Protein AF-A0A2T2WCQ1-F1 (afdb_monomer_lite)

pLDDT: mean 93.65, std 8.24, range [38.59, 98.56]

Secondary structure (DSSP, 8-state):
---PPPPEEEHHHHHHHS---HHHIIIII-S-SEEE--SS-TTSPPEEEEEHHHHHHHHTSHHHHHHHHHHHHHHHHHHHHHHHHHHHHHHHHHHHHHH---------HHHHHHHHHHHHHHHHHTTT-TT----TTS-HHHHHHHHHHHHHHTSSTHHHHHHHHTT-TTHHHHHHHHHHHHHHHHHHH-GGGHHHHHHHHHHHT--

Foldseek 3Di:
DDPPDFDKDWPVCCCPVVVDDPVLCCVQVNAAPDWAQDPPDNPDDTTGIHGPVSVVVSCPPPVNVVVSVVSVVCVVVVVVVVVVVLVVQLVVLQVVLVPDDKDFDQDDPVRLLVVLQVVQCVVCVVVVHNVDGDDSPDDPLVSLLSSLVCRQPPRICLVVSLVVLPPTRNSLVSNLSNLLVSLVNCCVSPVVSVVVSVVVNVVSVVD

Radius of gyration: 28.36 Å; chains: 1; bounding box: 61×38×72 Å

Structure (mmCIF, N/CA/C/O backbone):
data_AF-A0A2T2WCQ1-F1
#
_entry.id   AF-A0A2T2WCQ1-F1
#
loop_
_atom_site.group_PDB
_atom_site.id
_atom_site.type_symbol
_atom_site.label_atom_id
_atom_site.label_alt_id
_atom_site.label_comp_id
_atom_site.label_asym_id
_atom_site.label_entity_id
_atom_site.label_seq_id
_atom_site.pdbx_PDB_ins_code
_atom_site.Cartn_x
_atom_site.Cartn_y
_atom_site.Cartn_z
_atom_site.occupancy
_atom_site.B_iso_or_equiv
_atom_site.auth_seq_id
_atom_site.auth_comp_id
_atom_site.auth_asym_id
_atom_site.auth_atom_id
_atom_site.pdbx_PDB_model_num
ATOM 1 N N . MET A 1 1 ? -38.224 26.203 36.507 1.00 38.59 1 MET A N 1
ATOM 2 C CA . MET A 1 1 ? -37.000 25.375 36.479 1.00 38.59 1 MET A CA 1
ATOM 3 C C . MET A 1 1 ? -36.737 25.012 35.028 1.00 38.59 1 MET A C 1
ATOM 5 O O . MET A 1 1 ? -37.453 24.181 34.489 1.00 38.59 1 MET A O 1
ATOM 9 N N . SER A 1 2 ? -35.827 25.727 34.362 1.00 41.44 2 SER A N 1
ATOM 10 C CA . SER A 1 2 ? -35.499 25.469 32.955 1.00 41.44 2 SER A CA 1
ATOM 11 C C . SER A 1 2 ? -34.688 24.176 32.891 1.00 41.44 2 SER A C 1
ATOM 13 O O . SER A 1 2 ? -33.538 24.160 33.325 1.00 41.44 2 SER A O 1
ATOM 15 N N . GLN A 1 3 ? -35.299 23.075 32.452 1.00 53.06 3 GLN A N 1
ATOM 16 C CA . GLN A 1 3 ? -34.540 21.877 32.106 1.00 53.06 3 GLN A CA 1
ATOM 17 C C . GLN A 1 3 ? -33.774 22.208 30.824 1.00 53.06 3 GLN A C 1
ATOM 19 O O . GLN A 1 3 ? -34.379 22.434 29.777 1.00 53.06 3 GLN A O 1
ATOM 24 N N . GLY A 1 4 ? -32.450 22.341 30.936 1.00 65.06 4 GLY A N 1
ATOM 25 C CA . GLY A 1 4 ? -31.574 22.538 29.784 1.00 65.06 4 GLY A CA 1
ATOM 26 C C . GLY A 1 4 ? -31.741 21.404 28.772 1.00 65.06 4 GLY A C 1
ATOM 27 O O . GLY A 1 4 ? -32.173 20.306 29.124 1.00 65.06 4 GLY A O 1
ATOM 28 N N . ALA A 1 5 ? -31.419 21.675 27.507 1.00 75.25 5 ALA A N 1
ATOM 29 C CA . ALA A 1 5 ? -31.499 20.668 26.455 1.00 75.25 5 ALA A CA 1
ATOM 30 C C . ALA A 1 5 ? -30.712 19.400 26.854 1.00 75.25 5 ALA A C 1
ATOM 32 O O . ALA A 1 5 ? -29.596 19.525 27.371 1.00 75.25 5 ALA A O 1
ATOM 33 N N . PRO A 1 6 ? -31.263 18.193 26.624 1.00 81.75 6 PRO A N 1
ATOM 34 C CA . PRO A 1 6 ? -30.611 16.954 27.021 1.00 81.75 6 PRO A CA 1
ATOM 35 C C . PRO A 1 6 ? -29.258 16.815 26.320 1.00 81.75 6 PRO A C 1
ATOM 37 O O . PRO A 1 6 ? -29.148 16.993 25.104 1.00 81.75 6 PRO A O 1
ATOM 40 N N . ILE A 1 7 ? -28.220 16.473 27.084 1.00 92.50 7 ILE A N 1
ATOM 41 C CA . ILE A 1 7 ? -26.900 16.194 26.519 1.00 92.50 7 ILE A CA 1
ATOM 42 C C . ILE A 1 7 ? -26.963 14.828 25.837 1.00 92.50 7 ILE A C 1
ATOM 44 O O . ILE A 1 7 ? -27.261 13.817 26.470 1.00 92.50 7 ILE A O 1
ATOM 48 N N . LEU A 1 8 ? -26.673 14.794 24.537 1.00 94.19 8 LEU A N 1
ATOM 49 C CA . LEU A 1 8 ? -26.708 13.576 23.734 1.00 94.19 8 LEU A CA 1
ATOM 50 C C . LEU A 1 8 ? -25.293 13.087 23.411 1.00 94.19 8 LEU A C 1
ATOM 52 O O . LEU A 1 8 ? -24.427 13.856 22.989 1.00 94.19 8 LEU A O 1
ATOM 56 N N . MET A 1 9 ? -25.067 11.783 23.557 1.00 94.31 9 MET A N 1
ATOM 57 C CA . MET A 1 9 ? -23.840 11.109 23.145 1.00 94.31 9 MET A CA 1
ATOM 58 C C . MET A 1 9 ? -24.080 10.228 21.928 1.00 94.31 9 MET A C 1
ATOM 60 O O . MET A 1 9 ? -25.055 9.483 21.840 1.00 94.31 9 MET A O 1
ATOM 64 N N . THR A 1 10 ? -23.132 10.262 20.998 1.00 94.75 10 THR A N 1
ATOM 65 C CA . THR A 1 10 ? -23.113 9.313 19.887 1.00 94.75 10 THR A CA 1
ATOM 66 C C . THR A 1 10 ? -22.625 7.951 20.370 1.00 94.75 10 THR A C 1
ATOM 68 O O . THR A 1 10 ? -21.846 7.836 21.321 1.00 94.75 10 THR A O 1
ATOM 71 N N . ARG A 1 11 ? -23.001 6.900 19.638 1.00 93.50 11 ARG A N 1
ATOM 72 C CA . ARG A 1 11 ? -22.466 5.545 19.849 1.00 93.50 11 ARG A CA 1
ATOM 73 C C . ARG A 1 11 ? -20.933 5.502 19.841 1.00 93.50 11 ARG A C 1
ATOM 75 O O . ARG A 1 11 ? -20.343 4.755 20.614 1.00 93.50 11 ARG A O 1
ATOM 82 N N . ALA A 1 12 ? -20.289 6.304 18.990 1.00 92.25 12 ALA A N 1
ATOM 83 C CA . ALA A 1 12 ? -18.832 6.389 18.931 1.00 92.25 12 ALA A CA 1
ATOM 84 C C . ALA A 1 12 ? -18.246 6.925 20.246 1.00 92.25 12 ALA A C 1
ATOM 86 O O . ALA A 1 12 ? -17.348 6.293 20.799 1.00 92.25 12 ALA A O 1
ATOM 87 N N . ARG A 1 13 ? -18.814 8.014 20.787 1.00 94.69 13 ARG A N 1
ATOM 88 C CA . ARG A 1 13 ? -18.365 8.610 22.054 1.00 94.69 13 ARG A CA 1
ATOM 89 C C . ARG A 1 13 ? -18.603 7.691 23.252 1.00 94.69 13 ARG A C 1
ATOM 91 O O . ARG A 1 13 ? -17.730 7.573 24.105 1.00 94.69 13 ARG A O 1
ATOM 98 N N . LEU A 1 14 ? -19.719 6.955 23.285 1.00 96.44 14 LEU A N 1
ATOM 99 C CA . LEU A 1 14 ? -19.949 5.924 24.310 1.00 96.44 14 LEU A CA 1
ATOM 100 C C . LEU A 1 14 ? -18.835 4.863 24.315 1.00 96.44 14 LEU A C 1
ATOM 102 O O . LEU A 1 14 ? -18.348 4.471 25.376 1.00 96.44 14 LEU A O 1
ATOM 106 N N . LYS A 1 15 ? -18.397 4.416 23.131 1.00 94.75 15 LYS A N 1
ATOM 107 C CA . LYS A 1 15 ? -17.331 3.412 22.997 1.00 94.75 15 LYS A CA 1
ATOM 108 C C . LYS A 1 15 ? -15.953 3.970 23.366 1.00 94.75 15 LYS A C 1
ATOM 110 O O . LYS A 1 15 ? -15.180 3.288 24.037 1.00 94.75 15 LYS A O 1
ATOM 115 N N . SER A 1 16 ? -15.621 5.181 22.915 1.00 91.12 16 SER A N 1
ATOM 116 C CA . SER A 1 16 ? -14.287 5.761 23.105 1.00 91.12 16 SER A CA 1
ATOM 117 C C . SER A 1 16 ? -14.065 6.312 24.512 1.00 91.12 16 SER A C 1
ATOM 119 O O . SER A 1 16 ? -13.016 6.020 25.089 1.00 91.12 16 SER A O 1
ATOM 121 N N . GLU A 1 17 ? -15.033 7.063 25.046 1.00 94.19 17 GLU A N 1
ATOM 122 C CA . GLU A 1 17 ? -14.925 7.830 26.299 1.00 94.19 17 GLU A CA 1
ATOM 123 C C . GLU A 1 17 ? -15.440 7.055 27.517 1.00 94.19 17 GLU A C 1
ATOM 125 O O . GLU A 1 17 ? -14.994 7.307 28.631 1.00 94.19 17 GLU A O 1
ATOM 130 N N . ARG A 1 18 ? -16.374 6.113 27.320 1.00 94.50 18 ARG A N 1
ATOM 131 C CA . ARG A 1 18 ? -17.102 5.451 28.419 1.00 94.50 18 ARG A CA 1
ATOM 132 C C . ARG A 1 18 ? -17.032 3.920 28.391 1.00 94.50 18 ARG A C 1
ATOM 134 O O . ARG A 1 18 ? -17.756 3.255 29.116 1.00 94.50 18 ARG A O 1
ATOM 141 N N . PHE A 1 19 ? -16.159 3.349 27.556 1.00 94.88 19 PHE A N 1
ATOM 142 C CA . PHE A 1 19 ? -15.879 1.903 27.464 1.00 94.88 19 PHE A CA 1
ATOM 143 C C . PHE A 1 19 ? -17.070 1.006 27.102 1.00 94.88 19 PHE A C 1
ATOM 145 O O . PHE A 1 19 ? -16.996 -0.220 27.232 1.00 94.88 19 PHE A O 1
ATOM 152 N N . TRP A 1 20 ? -18.153 1.580 26.583 1.00 96.81 20 TRP A N 1
ATOM 153 C CA . TRP A 1 20 ? -19.259 0.787 26.074 1.00 96.81 20 TRP A CA 1
ATOM 154 C C . TRP A 1 20 ? -18.815 -0.067 24.880 1.00 96.81 20 TRP A C 1
ATOM 156 O O . TRP A 1 20 ? -17.942 0.299 24.094 1.00 96.81 20 TRP A O 1
ATOM 166 N N . THR A 1 21 ? -19.450 -1.224 24.710 1.00 95.19 21 THR A N 1
ATOM 167 C CA . THR A 1 21 ? -19.300 -2.064 23.512 1.00 95.19 21 THR A CA 1
ATOM 168 C C . THR A 1 21 ? -20.653 -2.250 22.852 1.00 95.19 21 THR A C 1
ATOM 170 O O . THR A 1 21 ? -21.688 -2.091 23.491 1.00 95.19 21 THR A O 1
ATOM 173 N N . ASP A 1 22 ? -20.675 -2.658 21.587 1.00 95.25 22 ASP A N 1
ATOM 174 C CA . ASP A 1 22 ? -21.931 -2.881 20.864 1.00 95.25 22 ASP A CA 1
ATOM 175 C C . ASP A 1 22 ? -22.810 -3.968 21.506 1.00 95.25 22 ASP A C 1
ATOM 177 O O . ASP A 1 22 ? -24.028 -3.959 21.346 1.00 95.25 22 ASP A O 1
ATOM 181 N N . ALA A 1 23 ? -22.211 -4.908 22.242 1.00 96.25 23 ALA A N 1
ATOM 182 C CA . ALA A 1 23 ? -22.943 -5.884 23.043 1.00 96.25 23 ALA A CA 1
ATOM 183 C C . ALA A 1 23 ? -23.554 -5.249 24.302 1.00 96.25 23 ALA A C 1
ATOM 185 O O . ALA A 1 23 ? -24.729 -5.472 24.574 1.00 96.25 23 ALA A O 1
ATOM 186 N N . LEU A 1 24 ? -2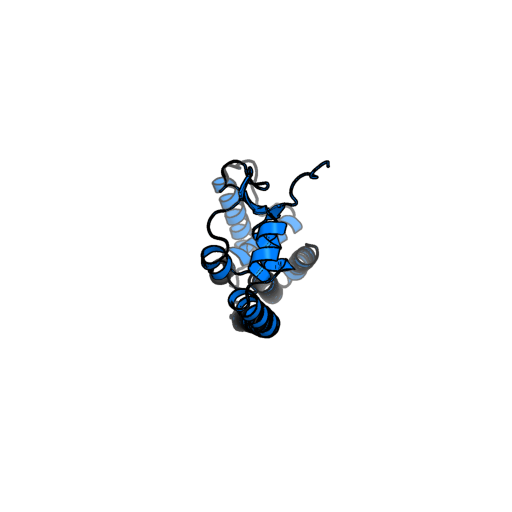2.789 -4.429 25.035 1.00 97.12 24 LEU A N 1
ATOM 187 C CA . LEU A 1 24 ? -23.286 -3.746 26.235 1.00 97.12 24 LEU A CA 1
ATOM 188 C C . LEU A 1 24 ? -24.372 -2.724 25.892 1.00 97.12 24 LEU A C 1
ATOM 190 O O . LEU A 1 24 ? -25.399 -2.703 26.557 1.00 97.12 24 LEU A O 1
ATOM 194 N N . ILE A 1 25 ? -24.193 -1.951 24.817 1.00 97.06 25 ILE A N 1
ATOM 195 C CA . ILE A 1 25 ? -25.194 -0.987 24.343 1.00 97.06 25 ILE A CA 1
ATOM 196 C C . ILE A 1 25 ? -26.498 -1.720 24.034 1.00 97.06 25 ILE A C 1
ATOM 198 O O . ILE A 1 25 ? -27.529 -1.365 24.583 1.00 97.06 25 ILE A O 1
ATOM 202 N N . ARG A 1 26 ? -26.459 -2.798 23.238 1.00 96.12 26 ARG A N 1
ATOM 203 C CA . ARG A 1 26 ? -27.666 -3.585 22.928 1.00 96.12 26 ARG A CA 1
ATOM 204 C C . ARG A 1 26 ? -28.321 -4.191 24.168 1.00 96.12 26 ARG A C 1
ATOM 206 O O . ARG A 1 26 ? -29.541 -4.226 24.235 1.00 96.12 26 ARG A O 1
ATOM 213 N N . ARG A 1 27 ? -27.519 -4.674 25.120 1.00 96.75 27 ARG A N 1
ATOM 214 C CA . ARG A 1 27 ? -28.008 -5.371 26.314 1.00 96.75 27 ARG A CA 1
ATOM 215 C C . ARG A 1 27 ? -28.621 -4.434 27.354 1.00 96.75 27 ARG A C 1
ATOM 217 O O . ARG A 1 27 ? -29.636 -4.794 27.931 1.00 96.75 27 ARG A O 1
ATOM 224 N N . TYR A 1 28 ? -27.995 -3.286 27.609 1.00 96.62 28 TYR A N 1
ATOM 225 C CA . TYR A 1 28 ? -28.344 -2.425 28.744 1.00 96.62 28 TYR A CA 1
ATOM 226 C C . TYR A 1 28 ? -28.955 -1.077 28.332 1.00 96.62 28 TYR A C 1
ATOM 228 O O . TYR A 1 28 ? -29.799 -0.555 29.051 1.00 96.62 28 TYR A O 1
ATOM 236 N N . LEU A 1 29 ? -28.586 -0.529 27.167 1.00 95.38 29 LEU A N 1
ATOM 237 C CA . LEU A 1 29 ? -29.174 0.712 26.638 1.00 95.38 29 LEU A CA 1
ATOM 238 C C . LEU A 1 29 ? -30.240 0.452 25.565 1.00 95.38 29 LEU A C 1
ATOM 240 O O . LEU A 1 29 ? -31.118 1.278 25.378 1.00 95.38 29 LEU A O 1
ATOM 244 N N . GLY A 1 30 ? -30.210 -0.665 24.842 1.00 93.25 30 GLY A N 1
ATOM 245 C CA . GLY A 1 30 ? -31.200 -0.972 23.806 1.00 93.25 30 GLY A CA 1
ATOM 246 C C . GLY A 1 30 ? -31.343 0.141 22.754 1.00 93.25 30 GLY A C 1
ATOM 247 O O . GLY A 1 30 ? -30.359 0.545 22.132 1.00 93.25 30 GLY A O 1
ATOM 248 N N . THR A 1 31 ? -32.577 0.602 22.528 1.00 93.44 31 THR A N 1
ATOM 249 C CA . THR A 1 31 ? -32.923 1.607 21.509 1.00 93.44 31 THR A CA 1
ATOM 250 C C . THR A 1 31 ? -32.345 2.993 21.844 1.00 93.44 31 THR A C 1
ATOM 252 O O . THR A 1 31 ? -32.403 3.415 23.007 1.00 93.44 31 THR A O 1
ATOM 255 N N . PRO A 1 32 ? -31.800 3.723 20.848 1.00 95.19 32 PRO A N 1
ATOM 256 C CA . PRO A 1 32 ? -31.359 5.103 21.036 1.00 95.19 32 PRO A CA 1
ATOM 257 C C . PRO A 1 32 ? -32.528 6.044 21.331 1.00 95.19 32 PRO A C 1
ATOM 259 O O . PRO A 1 32 ? -33.657 5.790 20.919 1.00 95.19 32 PRO A O 1
ATOM 262 N N . ASP A 1 33 ? -32.231 7.155 21.998 1.00 95.62 33 ASP A N 1
ATOM 263 C CA . ASP A 1 33 ? -33.216 8.182 22.348 1.00 95.62 33 ASP A CA 1
ATOM 264 C C . ASP A 1 33 ? -33.544 9.082 21.149 1.00 95.62 33 ASP A C 1
ATOM 266 O O . ASP A 1 33 ? -34.684 9.507 20.977 1.00 95.62 33 ASP A O 1
ATOM 270 N N . HIS A 1 34 ? -32.559 9.333 20.277 1.00 92.81 34 HIS A N 1
ATOM 271 C CA . HIS A 1 34 ? -32.757 10.093 19.043 1.00 92.81 34 HIS A CA 1
ATOM 272 C C . HIS A 1 34 ? -31.983 9.508 17.860 1.00 92.81 34 HIS A C 1
ATOM 274 O O . HIS A 1 34 ? -30.929 8.881 18.006 1.00 92.81 34 HIS A O 1
ATOM 280 N N . LEU A 1 35 ? -32.501 9.775 16.662 1.00 92.88 35 LEU A N 1
ATOM 281 C CA . LEU A 1 35 ? -31.813 9.557 15.396 1.00 92.88 35 LEU A CA 1
ATOM 282 C C . LEU A 1 35 ? -31.530 10.912 14.747 1.00 92.88 35 LEU A C 1
ATOM 284 O O . LEU A 1 35 ? -32.388 11.791 14.738 1.00 92.88 35 LEU A O 1
ATOM 288 N N . ALA A 1 36 ? -30.335 11.067 14.188 1.00 89.94 36 ALA A N 1
ATOM 289 C CA . ALA A 1 36 ? -29.932 12.247 13.434 1.00 89.94 36 ALA A CA 1
ATOM 290 C C . ALA A 1 36 ? -29.381 11.845 12.056 1.00 89.94 36 ALA A C 1
ATOM 292 O O . ALA A 1 36 ? -28.916 10.711 11.892 1.00 89.94 36 ALA A O 1
ATOM 293 N N . PRO A 1 37 ? -29.396 12.745 11.056 1.00 90.50 37 PRO A N 1
ATOM 294 C CA . PRO A 1 37 ? -28.736 12.495 9.781 1.00 90.50 37 PRO A CA 1
ATOM 295 C C . PRO A 1 37 ? -27.265 12.116 9.979 1.00 90.50 37 PRO A C 1
ATOM 297 O O . PRO A 1 37 ? -26.585 12.641 10.862 1.00 90.50 37 PRO A O 1
ATOM 300 N N . ASN A 1 38 ? -26.770 11.195 9.157 1.00 88.69 38 ASN A N 1
ATOM 301 C CA . ASN A 1 38 ? -25.369 10.804 9.200 1.00 88.69 38 ASN A CA 1
ATOM 302 C C . ASN A 1 38 ? -24.485 11.988 8.753 1.00 88.69 38 ASN A C 1
ATOM 304 O O . ASN A 1 38 ? -24.710 12.527 7.666 1.00 88.69 38 ASN A O 1
ATOM 308 N N . PRO A 1 39 ? -23.489 12.400 9.559 1.00 86.94 39 PRO A N 1
ATOM 309 C CA . PRO A 1 39 ? -22.676 13.581 9.272 1.00 86.94 39 PRO A CA 1
ATOM 310 C C . PRO A 1 39 ? -21.726 13.398 8.082 1.00 86.94 39 PRO A C 1
ATOM 312 O O . PRO A 1 39 ? -21.273 14.389 7.519 1.00 86.94 39 PRO A O 1
ATOM 315 N N . HIS A 1 40 ? -21.414 12.158 7.697 1.00 85.06 40 HIS A N 1
ATOM 316 C CA . HIS A 1 40 ? -20.475 11.885 6.610 1.00 85.06 40 HIS A CA 1
ATOM 317 C C . HIS A 1 40 ? -21.166 11.787 5.247 1.00 85.06 40 HIS A C 1
ATOM 319 O O . HIS A 1 40 ? -20.622 12.255 4.252 1.00 85.06 40 HIS A O 1
ATOM 325 N N . TYR A 1 41 ? -22.354 11.183 5.179 1.00 86.31 41 TYR A N 1
ATOM 326 C CA . TYR A 1 41 ? -23.105 11.033 3.930 1.00 86.31 41 TYR A CA 1
ATOM 327 C C . TYR A 1 41 ? -24.598 10.859 4.209 1.00 86.31 41 TYR A C 1
ATOM 329 O O . TYR A 1 41 ? -25.001 9.983 4.970 1.00 86.31 41 TYR A O 1
ATOM 337 N N . ARG A 1 42 ? -25.444 11.672 3.559 1.00 83.31 42 ARG A N 1
ATOM 338 C CA . ARG A 1 42 ? -26.899 11.703 3.817 1.00 83.31 42 ARG A CA 1
ATOM 339 C C . ARG A 1 42 ? -27.616 10.379 3.539 1.00 83.31 42 ARG A C 1
ATOM 341 O O . ARG A 1 42 ? -28.623 10.109 4.178 1.00 83.31 42 ARG A O 1
ATOM 348 N N . SER A 1 43 ? -27.112 9.573 2.607 1.00 89.12 43 SER A N 1
ATOM 349 C CA . SER A 1 43 ? -27.655 8.251 2.261 1.00 89.12 43 SER A CA 1
ATOM 350 C C . SER A 1 43 ? -27.292 7.152 3.268 1.00 89.12 43 SER A C 1
ATOM 352 O O . SER A 1 43 ? -27.709 6.008 3.106 1.00 89.12 43 SER A O 1
ATOM 354 N N . GLY A 1 44 ? -26.485 7.469 4.281 1.00 86.25 44 GLY A N 1
ATOM 355 C CA . GLY A 1 44 ? -26.001 6.495 5.244 1.00 86.25 44 GLY A CA 1
ATOM 356 C C . GLY A 1 44 ? -26.983 6.141 6.348 1.00 86.25 44 GLY A C 1
ATOM 357 O O . GLY A 1 44 ? -27.977 6.841 6.551 1.00 86.25 44 GLY A O 1
ATOM 358 N N . PRO A 1 45 ? -26.667 5.092 7.131 1.00 86.56 45 PRO A N 1
ATOM 359 C CA . PRO A 1 45 ? -27.424 4.770 8.330 1.00 86.56 45 PRO A CA 1
ATOM 360 C C . PRO A 1 45 ? -27.486 5.989 9.264 1.00 86.56 45 PRO A C 1
ATOM 362 O O . PRO A 1 45 ? -26.434 6.603 9.498 1.00 86.56 45 PRO A O 1
ATOM 365 N N . PRO A 1 46 ? -28.667 6.339 9.809 1.00 90.12 46 PRO A N 1
ATOM 366 C CA . PRO A 1 46 ? -28.809 7.457 10.732 1.00 90.12 46 PRO A CA 1
ATOM 367 C C . PRO A 1 46 ? -27.880 7.327 11.941 1.00 90.12 46 PRO A C 1
ATOM 369 O O . PRO A 1 46 ? -27.645 6.237 12.469 1.00 90.12 46 PRO A O 1
ATOM 372 N N . MET A 1 47 ? -27.373 8.460 12.414 1.00 93.00 47 MET A N 1
ATOM 373 C CA . MET A 1 47 ? -26.585 8.528 13.635 1.00 93.00 47 MET A CA 1
ATOM 374 C C . MET A 1 47 ? -27.488 8.299 14.851 1.00 93.00 47 MET A C 1
ATOM 376 O O . MET A 1 47 ? -28.472 9.006 15.047 1.00 93.00 47 MET A O 1
ATOM 380 N N . THR A 1 48 ? -27.128 7.327 15.689 1.00 94.31 48 THR A N 1
ATOM 381 C CA . THR A 1 48 ? -27.849 7.003 16.928 1.00 94.31 48 THR A CA 1
ATOM 382 C C . THR A 1 48 ? -27.324 7.828 18.100 1.00 94.31 48 THR A C 1
ATOM 384 O O . THR A 1 48 ? -26.113 7.802 18.370 1.00 94.31 48 THR A O 1
ATOM 387 N N . LEU A 1 49 ? -28.225 8.497 18.814 1.00 95.69 49 LEU A N 1
ATOM 388 C CA . LEU A 1 49 ? -27.934 9.378 19.940 1.00 95.69 49 LEU A CA 1
ATOM 389 C C . LEU A 1 49 ? -28.577 8.847 21.223 1.00 95.69 49 LEU A C 1
ATOM 391 O O . LEU A 1 49 ? -29.742 8.454 21.219 1.00 95.69 49 LEU A O 1
ATOM 395 N N . TYR A 1 50 ? -27.809 8.859 22.307 1.00 96.25 50 TYR A N 1
ATOM 396 C CA . TYR A 1 50 ? -28.228 8.404 23.629 1.00 96.25 50 TYR A CA 1
ATOM 397 C C . TYR A 1 50 ? -28.177 9.568 24.613 1.00 96.25 50 TYR A C 1
ATOM 399 O O . TYR A 1 50 ? -27.199 10.317 24.629 1.00 96.25 50 TYR A O 1
ATOM 407 N N . ASN A 1 51 ? -29.209 9.719 25.432 1.00 96.38 51 ASN A N 1
ATOM 408 C CA . ASN A 1 51 ? -29.259 10.714 26.491 1.00 96.38 51 ASN A CA 1
ATOM 409 C C . ASN A 1 51 ? -28.215 10.376 27.565 1.00 96.38 51 ASN A C 1
ATOM 411 O O . ASN A 1 51 ? -28.180 9.262 28.089 1.00 96.38 51 ASN A O 1
ATOM 415 N N . LEU A 1 52 ? -27.350 11.340 27.878 1.00 95.56 52 LEU A N 1
ATOM 416 C CA . LEU A 1 52 ? -26.254 11.159 28.821 1.00 95.56 52 LEU A CA 1
ATOM 417 C C . LEU A 1 52 ? -26.746 10.811 30.232 1.00 95.56 52 LEU A C 1
ATOM 419 O O . LEU A 1 52 ? -26.159 9.934 30.860 1.00 95.56 52 LEU A O 1
ATOM 423 N N . ASP A 1 53 ? -27.826 11.423 30.714 1.00 95.75 53 ASP A N 1
ATOM 424 C CA . ASP A 1 53 ? -28.344 11.166 32.064 1.00 95.75 53 ASP A CA 1
ATOM 425 C C . ASP A 1 53 ? -28.837 9.722 32.193 1.00 95.75 53 ASP A C 1
ATOM 427 O O . ASP A 1 53 ? -28.541 9.027 33.166 1.00 95.75 53 ASP A O 1
ATOM 431 N N . ARG A 1 54 ? -29.513 9.227 31.150 1.00 95.69 54 ARG A N 1
ATOM 432 C CA . ARG A 1 54 ? -29.938 7.826 31.038 1.00 95.69 54 ARG A CA 1
ATOM 433 C C . ARG A 1 54 ? -28.743 6.870 31.020 1.00 95.69 54 ARG A C 1
ATOM 435 O O . ARG A 1 54 ? -28.786 5.821 31.662 1.00 95.69 54 ARG A O 1
ATOM 442 N N . VAL A 1 55 ? -27.683 7.223 30.294 1.00 96.69 55 VAL A N 1
ATOM 443 C CA . VAL A 1 55 ? -26.438 6.444 30.260 1.00 96.69 55 VAL A CA 1
ATOM 444 C C . VAL A 1 55 ? -25.797 6.405 31.645 1.00 96.69 55 VAL A C 1
ATOM 446 O O . VAL A 1 55 ? -25.500 5.318 32.125 1.00 96.69 55 VAL A O 1
ATOM 449 N N . ILE A 1 56 ? -25.648 7.548 32.322 1.00 96.62 56 ILE A N 1
ATOM 450 C CA . ILE A 1 56 ? -25.065 7.629 33.671 1.00 96.62 56 ILE A CA 1
ATOM 451 C C . ILE A 1 56 ? -25.876 6.794 34.667 1.00 96.62 56 ILE A C 1
ATOM 453 O O . ILE A 1 56 ? -25.296 6.019 35.425 1.00 96.62 56 ILE A O 1
ATOM 457 N N . ALA A 1 57 ? -27.208 6.889 34.639 1.00 96.12 57 ALA A N 1
ATOM 458 C CA . ALA A 1 57 ? -28.073 6.083 35.498 1.00 96.12 57 ALA A CA 1
ATOM 459 C C . ALA A 1 57 ? -27.897 4.574 35.246 1.00 96.12 57 ALA A C 1
ATOM 461 O O . ALA A 1 57 ? -27.895 3.775 36.181 1.00 96.12 57 ALA A O 1
ATOM 462 N N . CYS A 1 58 ? -27.705 4.173 33.986 1.00 96.88 58 CYS A N 1
ATOM 463 C CA . CYS A 1 58 ? -27.430 2.784 33.629 1.00 96.88 58 CYS A CA 1
ATOM 464 C C . CYS A 1 58 ? -26.048 2.325 34.122 1.00 96.88 58 CYS A C 1
ATOM 466 O O . CYS A 1 58 ? -25.920 1.229 34.660 1.00 96.88 58 CYS A O 1
ATOM 468 N N . GLU A 1 59 ? -25.021 3.168 34.007 1.00 97.25 59 GLU A N 1
ATOM 469 C CA . GLU A 1 59 ? -23.661 2.866 34.473 1.00 97.25 59 GLU A CA 1
ATOM 470 C C . GLU A 1 59 ? -23.560 2.683 35.991 1.00 97.25 59 GLU A C 1
ATOM 472 O O . GLU A 1 59 ? -22.683 1.956 36.452 1.00 97.25 59 GLU A O 1
ATOM 477 N N . GLN A 1 60 ? -24.461 3.295 36.766 1.00 96.19 60 GLN A N 1
ATOM 478 C CA . GLN A 1 60 ? -24.538 3.117 38.221 1.00 96.19 60 GLN A CA 1
ATOM 479 C C . GLN A 1 60 ? -25.057 1.734 38.639 1.00 96.19 60 GLN A C 1
ATOM 481 O O . GLN A 1 60 ? -24.899 1.341 39.796 1.00 96.19 60 GLN A O 1
ATOM 486 N N . GLN A 1 61 ? -25.660 0.970 37.724 1.00 97.06 61 GLN A N 1
ATOM 487 C CA . GLN A 1 61 ? -26.090 -0.392 38.020 1.00 97.06 61 GLN A CA 1
ATOM 488 C C . GLN A 1 61 ? -24.860 -1.295 38.226 1.00 97.06 61 GLN A C 1
ATOM 490 O O . GLN A 1 61 ? -23.982 -1.322 37.357 1.00 97.06 61 GLN A O 1
ATOM 495 N N . PRO A 1 62 ? -24.788 -2.090 39.315 1.00 96.69 62 PRO A N 1
ATOM 496 C CA . PRO A 1 62 ? -23.593 -2.872 39.646 1.00 96.69 62 PRO A CA 1
ATOM 497 C C . PRO A 1 62 ? -23.108 -3.790 38.516 1.00 96.69 62 PRO A C 1
ATOM 499 O O . PRO A 1 62 ? -21.909 -3.875 38.251 1.00 96.69 62 PRO A O 1
ATOM 502 N N . GLU A 1 63 ? -24.032 -4.443 37.806 1.00 96.81 63 GLU A N 1
ATOM 503 C CA . GLU A 1 63 ? -23.698 -5.326 36.683 1.00 96.81 63 GLU A CA 1
ATOM 504 C C . GLU A 1 63 ? -23.039 -4.578 35.516 1.00 96.81 63 GLU A C 1
ATOM 506 O O . GLU A 1 63 ? -22.094 -5.083 34.899 1.00 96.81 63 GLU A O 1
ATOM 511 N N . VAL A 1 64 ? -23.526 -3.369 35.221 1.00 96.81 64 VAL A N 1
ATOM 512 C CA . VAL A 1 64 ? -23.033 -2.521 34.130 1.00 96.81 64 VAL A CA 1
ATOM 513 C C . VAL A 1 64 ? -21.670 -1.953 34.497 1.00 96.81 64 VAL A C 1
ATOM 515 O O . VAL A 1 64 ? -20.735 -2.083 33.707 1.00 96.81 64 VAL A O 1
ATOM 518 N N . ALA A 1 65 ? -21.518 -1.424 35.715 1.00 97.19 65 ALA A N 1
ATOM 519 C CA . ALA A 1 65 ? -20.243 -0.935 36.234 1.00 97.19 65 ALA A CA 1
ATOM 520 C C . ALA A 1 65 ? -19.146 -2.011 36.143 1.00 97.19 65 ALA A C 1
ATOM 522 O O . ALA A 1 65 ? -18.087 -1.782 35.557 1.00 97.19 65 ALA A O 1
ATOM 523 N N . GLN A 1 66 ? -19.430 -3.229 36.620 1.00 97.25 66 GLN A N 1
ATOM 524 C CA . GLN A 1 66 ? -18.494 -4.356 36.539 1.00 97.25 66 GLN A CA 1
ATOM 525 C C . GLN A 1 66 ? -18.188 -4.775 35.095 1.00 97.25 66 GLN A C 1
ATOM 527 O O . GLN A 1 66 ? -17.084 -5.236 34.791 1.00 97.25 66 GLN A O 1
ATOM 532 N N . ALA A 1 67 ? -19.161 -4.695 34.186 1.00 96.56 67 ALA A N 1
ATOM 533 C CA . ALA A 1 67 ? -18.944 -5.012 32.779 1.00 96.56 67 ALA A CA 1
ATOM 534 C C . ALA A 1 67 ? -18.052 -3.968 32.086 1.00 96.56 67 ALA A C 1
ATOM 536 O O . ALA A 1 67 ? -17.124 -4.347 31.369 1.00 96.56 67 ALA A O 1
ATOM 537 N N . LEU A 1 68 ? -18.292 -2.676 32.324 1.00 96.62 68 LEU A N 1
ATOM 538 C CA . LEU A 1 68 ? -17.492 -1.577 31.777 1.00 96.62 68 LEU A CA 1
ATOM 539 C C . LEU A 1 68 ? -16.069 -1.581 32.338 1.00 96.62 68 LEU A C 1
ATOM 541 O O . LEU A 1 68 ? -15.118 -1.454 31.566 1.00 96.62 68 LEU A O 1
ATOM 545 N N . GLN A 1 69 ? -15.907 -1.833 33.639 1.00 95.88 69 GLN A N 1
ATOM 546 C CA . GLN A 1 69 ? -14.594 -1.971 34.270 1.00 95.88 69 GLN A CA 1
ATOM 547 C C . GLN A 1 69 ? -13.772 -3.094 33.618 1.00 95.88 69 GLN A C 1
ATOM 549 O O . GLN A 1 69 ? -12.638 -2.868 33.197 1.00 95.88 69 GLN A O 1
ATOM 554 N N . ARG A 1 70 ? -14.369 -4.276 33.408 1.00 95.19 70 ARG A N 1
ATOM 555 C CA . ARG A 1 70 ? -13.703 -5.388 32.704 1.00 95.19 70 ARG A CA 1
ATOM 556 C C . ARG A 1 70 ? -13.282 -5.028 31.277 1.00 95.19 70 ARG A C 1
ATOM 558 O O . ARG A 1 70 ? -12.267 -5.529 30.789 1.00 95.19 70 ARG A O 1
ATOM 565 N N . VAL A 1 71 ? -14.059 -4.202 30.572 1.00 94.56 71 VAL A N 1
ATOM 566 C CA . VAL A 1 71 ? -13.680 -3.710 29.237 1.00 94.56 71 VAL A CA 1
ATOM 567 C C . VAL A 1 71 ? -12.505 -2.742 29.342 1.00 94.56 71 VAL A C 1
ATOM 569 O O . VAL A 1 71 ? -11.547 -2.888 28.580 1.00 94.56 71 VAL A O 1
ATOM 572 N N . ALA A 1 72 ? -12.555 -1.797 30.283 1.00 93.69 72 ALA A N 1
ATOM 573 C CA . ALA A 1 72 ? -11.501 -0.815 30.511 1.00 93.69 72 ALA A CA 1
ATOM 574 C C . ALA A 1 72 ? -10.158 -1.486 30.840 1.00 93.69 72 ALA A C 1
ATOM 576 O O . ALA A 1 72 ? -9.156 -1.180 30.198 1.00 93.69 72 ALA A O 1
ATOM 577 N N . GLU A 1 73 ? -10.149 -2.473 31.738 1.00 94.75 73 GLU A N 1
ATOM 578 C CA . GLU A 1 73 ? -8.948 -3.221 32.141 1.00 94.75 73 GLU A CA 1
ATOM 579 C C . GLU A 1 73 ? -8.325 -4.018 30.984 1.00 94.75 73 GLU A C 1
ATOM 581 O O . GLU A 1 73 ? -7.105 -4.093 30.843 1.00 94.75 73 GLU A O 1
ATOM 586 N N . ARG A 1 74 ? -9.155 -4.601 30.108 1.00 92.75 74 ARG A N 1
ATOM 587 C CA . ARG A 1 74 ? -8.686 -5.431 28.982 1.00 92.75 74 ARG A CA 1
ATOM 588 C C . ARG A 1 74 ? -8.299 -4.622 27.747 1.00 92.75 74 ARG A C 1
ATOM 590 O O . ARG A 1 74 ? -7.607 -5.147 26.869 1.00 92.75 74 ARG A O 1
ATOM 597 N N . ARG A 1 75 ? -8.761 -3.374 27.629 1.00 89.75 75 ARG A N 1
ATOM 598 C CA . ARG A 1 75 ? -8.553 -2.531 26.440 1.00 89.75 75 ARG A CA 1
ATOM 599 C C . ARG A 1 75 ? -7.065 -2.300 26.131 1.00 89.75 75 ARG A C 1
ATOM 601 O O . ARG A 1 75 ? -6.709 -2.534 24.976 1.00 89.75 75 ARG A O 1
ATOM 608 N N . PRO A 1 76 ? -6.184 -1.955 27.095 1.00 91.56 76 PRO A N 1
ATOM 609 C CA . PRO A 1 76 ? -4.757 -1.777 26.821 1.00 91.56 76 PRO A CA 1
ATOM 610 C C . PRO A 1 76 ? -4.090 -3.046 26.286 1.00 91.56 76 PRO A C 1
ATOM 612 O O . PRO A 1 76 ? -3.352 -2.985 25.307 1.00 91.56 76 PRO A O 1
ATOM 615 N N . GLN A 1 77 ? -4.380 -4.209 26.879 1.00 93.19 77 GLN A N 1
ATOM 616 C CA . GLN A 1 77 ? -3.802 -5.480 26.436 1.00 93.19 77 GLN A CA 1
ATOM 617 C C . GLN A 1 77 ? -4.265 -5.846 25.022 1.00 93.19 77 GLN A C 1
ATOM 619 O O . GLN A 1 77 ? -3.449 -6.230 24.190 1.00 93.19 77 GLN A O 1
ATOM 624 N N . ARG A 1 78 ? -5.562 -5.692 24.727 1.00 90.56 78 ARG A N 1
ATOM 625 C CA . ARG A 1 78 ? -6.106 -5.930 23.381 1.00 90.56 78 ARG A CA 1
ATOM 626 C C . ARG A 1 78 ? -5.509 -4.982 22.349 1.00 90.56 78 ARG A C 1
ATOM 628 O O . ARG A 1 78 ? -5.201 -5.416 21.245 1.00 90.56 78 ARG A O 1
ATOM 635 N N . GLN A 1 79 ? -5.336 -3.713 22.710 1.00 91.38 79 GLN A N 1
ATOM 636 C CA . GLN A 1 79 ? -4.714 -2.724 21.839 1.00 91.38 79 GLN A CA 1
ATOM 637 C C . GLN A 1 79 ? -3.261 -3.091 21.534 1.00 91.38 79 GLN A C 1
ATOM 639 O O . GLN A 1 79 ? -2.895 -3.118 20.364 1.00 91.38 79 GLN A O 1
ATOM 644 N N . ARG A 1 80 ? -2.467 -3.440 22.554 1.00 94.50 80 ARG A N 1
ATOM 645 C CA . ARG A 1 80 ? -1.085 -3.911 22.368 1.00 94.50 80 ARG A CA 1
ATOM 646 C C . ARG A 1 80 ? -1.032 -5.152 21.484 1.00 94.50 80 ARG A C 1
ATOM 648 O O . ARG A 1 80 ? -0.330 -5.152 20.488 1.00 94.50 80 ARG A O 1
ATOM 655 N N . ALA A 1 81 ? -1.856 -6.160 21.766 1.00 95.00 81 ALA A N 1
ATOM 656 C CA . ALA A 1 81 ? -1.897 -7.380 20.963 1.00 95.00 81 ALA A CA 1
ATOM 657 C C . ALA A 1 81 ? -2.264 -7.115 19.490 1.00 95.00 81 ALA A C 1
ATOM 659 O O . ALA A 1 81 ? -1.694 -7.739 18.596 1.00 95.00 81 ALA A O 1
ATOM 660 N N . ALA A 1 82 ? -3.192 -6.187 19.231 1.00 94.19 82 ALA A N 1
ATOM 661 C CA . ALA A 1 82 ? -3.547 -5.771 17.876 1.00 94.19 82 ALA A CA 1
ATOM 662 C C . ALA A 1 82 ? -2.397 -5.022 17.182 1.00 94.19 82 ALA A C 1
ATOM 664 O O . ALA A 1 82 ? -2.118 -5.294 16.017 1.00 94.19 82 ALA A O 1
ATOM 665 N N . GLN A 1 83 ? -1.705 -4.129 17.896 1.00 95.31 83 GLN A N 1
ATOM 666 C CA . GLN A 1 83 ? -0.517 -3.432 17.391 1.00 95.31 83 GLN A CA 1
ATOM 667 C C . GLN A 1 83 ? 0.613 -4.416 17.068 1.00 95.31 83 GLN A C 1
ATOM 669 O O . GLN A 1 83 ? 1.166 -4.368 15.975 1.00 95.31 83 GLN A O 1
ATOM 674 N N . ASP A 1 84 ? 0.896 -5.361 17.964 1.00 96.69 84 ASP A N 1
ATOM 675 C CA . ASP A 1 84 ? 1.925 -6.381 17.759 1.00 96.69 84 ASP A CA 1
ATOM 676 C C . ASP A 1 84 ? 1.586 -7.292 16.573 1.00 96.69 84 ASP A C 1
ATOM 678 O O . ASP A 1 84 ? 2.464 -7.680 15.805 1.00 96.69 84 ASP A O 1
ATOM 682 N N . ALA A 1 85 ? 0.309 -7.651 16.407 1.00 96.56 85 ALA A N 1
ATOM 683 C CA . ALA A 1 85 ? -0.144 -8.427 15.258 1.00 96.56 85 ALA A CA 1
ATOM 684 C C . ALA A 1 85 ? 0.019 -7.648 13.947 1.00 96.56 85 ALA A C 1
ATOM 686 O O . ALA A 1 85 ? 0.537 -8.208 12.981 1.00 96.56 85 ALA A O 1
ATOM 687 N N . ALA A 1 86 ? -0.361 -6.368 13.932 1.00 96.31 86 ALA A N 1
ATOM 688 C CA . ALA A 1 86 ? -0.183 -5.496 12.777 1.00 96.31 86 ALA A CA 1
ATOM 689 C C . ALA A 1 86 ? 1.302 -5.329 12.420 1.00 96.31 86 ALA A C 1
ATOM 691 O O . ALA A 1 86 ? 1.669 -5.448 11.255 1.00 96.31 86 ALA A O 1
ATOM 692 N N . GLU A 1 87 ? 2.172 -5.144 13.413 1.00 97.38 87 GLU A N 1
ATOM 693 C CA . GLU A 1 87 ? 3.617 -5.033 13.206 1.00 97.38 87 GLU A CA 1
ATOM 694 C C . GLU A 1 87 ? 4.228 -6.336 12.676 1.00 97.38 87 GLU A C 1
ATOM 696 O O . GLU A 1 87 ? 5.058 -6.308 11.767 1.00 97.38 87 GLU A O 1
ATOM 701 N N . ARG A 1 88 ? 3.803 -7.498 13.192 1.00 97.56 88 ARG A N 1
ATOM 702 C CA . ARG A 1 88 ? 4.235 -8.798 12.654 1.00 97.56 88 ARG A CA 1
ATOM 703 C C . ARG A 1 88 ? 3.814 -8.978 11.199 1.00 97.56 88 ARG A C 1
ATOM 705 O O . ARG A 1 88 ? 4.628 -9.423 10.396 1.00 97.56 88 ARG A O 1
ATOM 712 N N . GLN A 1 89 ? 2.575 -8.622 10.860 1.00 97.00 89 GLN A N 1
ATOM 713 C CA . GLN A 1 89 ? 2.088 -8.677 9.481 1.00 97.00 89 GLN A CA 1
ATOM 714 C C . GLN A 1 89 ? 2.887 -7.730 8.582 1.00 97.00 89 GLN A C 1
ATOM 716 O O . GLN A 1 89 ? 3.422 -8.179 7.575 1.00 97.00 89 GLN A O 1
ATOM 721 N N . ARG A 1 90 ? 3.084 -6.473 9.003 1.00 97.81 90 ARG A N 1
ATOM 722 C CA . ARG A 1 90 ? 3.911 -5.491 8.287 1.00 97.81 90 ARG A CA 1
ATOM 723 C C . ARG A 1 90 ? 5.313 -6.027 7.996 1.00 97.81 90 ARG A C 1
ATOM 725 O O . ARG A 1 90 ? 5.777 -5.949 6.863 1.00 97.81 90 ARG A O 1
ATOM 732 N N . ARG A 1 91 ? 5.988 -6.606 8.996 1.00 98.12 91 ARG A N 1
ATOM 733 C CA . ARG A 1 91 ? 7.320 -7.213 8.815 1.00 98.12 91 ARG A CA 1
ATOM 734 C C . ARG A 1 91 ? 7.297 -8.362 7.817 1.00 98.12 91 ARG A C 1
ATOM 736 O O . ARG A 1 91 ? 8.144 -8.384 6.933 1.00 98.12 91 ARG A O 1
ATOM 743 N N . ALA A 1 92 ? 6.317 -9.258 7.923 1.00 97.81 92 ALA A N 1
ATOM 744 C CA . ALA A 1 92 ? 6.178 -10.381 7.002 1.00 97.81 92 ALA A CA 1
ATOM 745 C C . ALA A 1 92 ? 6.021 -9.911 5.546 1.00 97.81 92 ALA A C 1
ATOM 747 O O . ALA A 1 92 ? 6.664 -10.472 4.662 1.00 97.81 92 ALA A O 1
ATOM 748 N N . VAL A 1 93 ? 5.247 -8.845 5.305 1.00 98.00 93 VAL A N 1
ATOM 749 C CA . VAL A 1 93 ? 5.131 -8.219 3.977 1.00 98.00 93 VAL A CA 1
ATOM 750 C C . VAL A 1 93 ? 6.484 -7.723 3.480 1.00 98.00 93 VAL A C 1
ATOM 752 O O . VAL A 1 93 ? 6.900 -8.052 2.371 1.00 98.00 93 VAL A O 1
ATOM 755 N N . LEU A 1 94 ? 7.207 -6.955 4.298 1.00 98.06 94 LEU A N 1
ATOM 756 C CA . LEU A 1 94 ? 8.508 -6.415 3.901 1.00 98.06 94 LEU A CA 1
ATOM 757 C C . LEU A 1 94 ? 9.543 -7.515 3.648 1.00 98.06 94 LEU A C 1
ATOM 759 O O . LEU A 1 94 ? 10.318 -7.415 2.698 1.00 98.06 94 LEU A O 1
ATOM 763 N N . ASP A 1 95 ? 9.555 -8.566 4.463 1.00 98.19 95 ASP A N 1
ATOM 764 C CA . ASP A 1 95 ? 10.460 -9.702 4.293 1.00 98.19 95 ASP A CA 1
ATOM 765 C C . ASP A 1 95 ? 10.122 -10.506 3.036 1.00 98.19 95 ASP A C 1
ATOM 767 O O . ASP A 1 95 ? 11.024 -10.850 2.269 1.00 98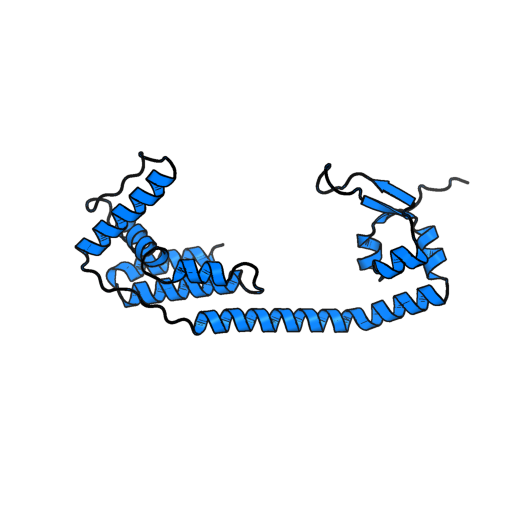.19 95 ASP A O 1
ATOM 771 N N . TRP A 1 96 ? 8.833 -10.712 2.751 1.00 97.44 96 TRP A N 1
ATOM 772 C CA . TRP A 1 96 ? 8.383 -11.304 1.494 1.00 97.44 96 TRP A CA 1
ATOM 773 C C . TRP A 1 96 ? 8.836 -10.476 0.286 1.00 97.44 96 TRP A C 1
ATOM 775 O O . TRP A 1 96 ? 9.389 -11.045 -0.658 1.00 97.44 96 TRP A O 1
ATOM 785 N N . VAL A 1 97 ? 8.691 -9.142 0.331 1.00 97.50 97 VAL A N 1
ATOM 786 C CA . VAL A 1 97 ? 9.180 -8.251 -0.736 1.00 97.50 97 VAL A CA 1
ATOM 787 C C . VAL A 1 97 ? 10.691 -8.384 -0.888 1.00 97.50 97 VAL A C 1
ATOM 789 O O . VAL A 1 97 ? 11.169 -8.467 -2.015 1.00 97.50 97 VAL A O 1
ATOM 792 N N . ARG A 1 98 ? 11.467 -8.417 0.205 1.00 96.88 98 ARG A N 1
ATOM 793 C CA . ARG A 1 98 ? 12.937 -8.567 0.161 1.00 96.88 98 ARG A CA 1
ATOM 794 C C . ARG A 1 98 ? 13.371 -9.893 -0.457 1.00 96.88 98 ARG A C 1
ATOM 796 O O . ARG A 1 98 ? 14.358 -9.906 -1.189 1.00 96.88 98 ARG A O 1
ATOM 803 N N . ALA A 1 99 ? 12.634 -10.966 -0.188 1.00 96.31 99 ALA A N 1
ATOM 804 C CA . ALA A 1 99 ? 12.908 -12.300 -0.710 1.00 96.31 99 ALA A CA 1
ATOM 805 C C . ALA A 1 99 ? 12.611 -12.449 -2.212 1.00 96.31 99 ALA A C 1
ATOM 807 O O . ALA A 1 99 ? 13.130 -13.375 -2.832 1.00 96.31 99 ALA A O 1
ATOM 808 N N . GLN A 1 100 ? 11.827 -11.552 -2.826 1.00 93.31 100 GLN A N 1
ATOM 809 C CA . GLN A 1 100 ? 11.514 -11.662 -4.254 1.00 93.31 100 GLN A CA 1
ATOM 810 C C . GLN A 1 100 ? 12.770 -11.536 -5.118 1.00 93.31 100 GLN A C 1
ATOM 812 O O . GLN A 1 100 ? 13.497 -10.543 -5.028 1.00 93.31 100 GLN A O 1
ATOM 817 N N . THR A 1 101 ? 12.991 -12.485 -6.020 1.00 92.06 101 THR A N 1
ATOM 818 C CA . THR A 1 101 ? 13.988 -12.341 -7.083 1.00 92.06 101 THR A CA 1
ATOM 819 C C . THR A 1 101 ? 13.438 -11.425 -8.170 1.00 92.06 101 THR A C 1
ATOM 821 O O . THR A 1 101 ? 12.361 -11.669 -8.708 1.00 92.06 101 THR A O 1
ATOM 824 N N . ILE A 1 102 ? 14.181 -10.370 -8.505 1.00 94.50 102 ILE A N 1
ATOM 825 C CA . ILE A 1 102 ? 13.824 -9.454 -9.591 1.00 94.50 102 ILE A CA 1
ATOM 826 C C . ILE A 1 102 ? 14.750 -9.749 -10.759 1.00 94.50 102 ILE A C 1
ATOM 828 O O . ILE A 1 102 ? 15.948 -9.479 -10.694 1.00 94.50 102 ILE A O 1
ATOM 832 N N . HIS A 1 103 ? 14.181 -10.321 -11.812 1.00 91.75 103 HIS A N 1
ATOM 833 C CA . HIS A 1 103 ? 14.867 -10.523 -13.076 1.00 91.75 103 HIS A CA 1
ATOM 834 C C . HIS A 1 103 ? 14.470 -9.411 -14.045 1.00 91.75 103 HIS A C 1
ATOM 836 O O . HIS A 1 103 ? 13.284 -9.131 -14.204 1.00 91.75 103 HIS A O 1
ATOM 842 N N . ILE A 1 104 ? 15.466 -8.791 -14.678 1.00 96.25 104 ILE A N 1
ATOM 843 C CA . ILE A 1 104 ? 15.280 -7.820 -15.754 1.00 96.25 104 ILE A CA 1
ATOM 844 C C . ILE A 1 104 ? 15.931 -8.416 -17.007 1.00 96.25 104 ILE A C 1
ATOM 846 O O . ILE A 1 104 ? 17.115 -8.758 -16.951 1.00 96.25 104 ILE A O 1
ATOM 850 N N . PRO A 1 105 ? 15.206 -8.552 -18.130 1.00 95.12 105 PRO A N 1
ATOM 851 C CA . PRO A 1 105 ? 15.768 -9.134 -19.341 1.00 95.12 105 PRO A CA 1
ATOM 852 C C . PRO A 1 105 ? 16.833 -8.221 -19.948 1.00 95.12 105 PRO A C 1
ATOM 854 O O . PRO A 1 105 ? 16.770 -6.996 -19.809 1.00 95.12 105 PRO A O 1
ATOM 857 N N . VAL A 1 106 ? 17.778 -8.814 -20.681 1.00 95.88 106 VAL A N 1
ATOM 858 C CA . VAL A 1 106 ? 18.776 -8.088 -21.480 1.00 95.88 106 VAL A CA 1
ATOM 859 C C . VAL A 1 106 ? 18.246 -7.890 -22.894 1.00 95.88 106 VAL A C 1
ATOM 861 O O . VAL A 1 106 ? 18.021 -8.853 -23.623 1.00 95.88 106 VAL A O 1
ATOM 864 N N . LEU A 1 107 ? 18.078 -6.635 -23.297 1.00 96.69 107 LEU A N 1
ATOM 865 C CA . LEU A 1 107 ? 17.602 -6.239 -24.615 1.00 96.69 107 LEU A CA 1
ATOM 866 C C . LEU A 1 107 ? 18.643 -5.336 -25.285 1.00 96.69 107 LEU A C 1
ATOM 868 O O . LEU A 1 107 ? 19.170 -4.423 -24.639 1.00 96.69 107 LEU A O 1
ATOM 872 N N . PRO A 1 108 ? 18.927 -5.520 -26.587 1.00 97.25 108 PRO A N 1
ATOM 873 C CA . PRO A 1 108 ? 19.712 -4.550 -27.337 1.00 97.25 108 PRO A CA 1
ATOM 874 C C . PRO A 1 108 ? 19.070 -3.163 -27.251 1.00 97.25 108 PRO A C 1
ATOM 876 O O . PRO A 1 108 ? 17.854 -3.035 -27.377 1.00 97.25 108 PRO A O 1
ATOM 879 N N . HIS A 1 109 ? 19.879 -2.111 -27.105 1.00 95.75 109 HIS A N 1
ATOM 880 C CA . HIS A 1 109 ? 19.383 -0.749 -26.868 1.00 95.75 109 HIS A CA 1
ATOM 881 C C . HIS A 1 109 ? 18.302 -0.307 -27.872 1.00 95.75 109 HIS A C 1
ATOM 883 O O . HIS A 1 109 ? 17.245 0.172 -27.474 1.00 95.75 109 HIS A O 1
ATOM 889 N N . LYS A 1 110 ? 18.512 -0.550 -29.173 1.00 96.81 110 LYS A N 1
ATOM 890 C CA . LYS A 1 110 ? 17.527 -0.220 -30.221 1.00 96.81 110 LYS A CA 1
ATOM 891 C C . LYS A 1 110 ? 16.189 -0.948 -30.036 1.00 96.81 110 LYS A C 1
ATOM 893 O O . LYS A 1 110 ? 15.142 -0.371 -30.310 1.00 96.81 110 LYS A O 1
ATOM 898 N N . VAL A 1 111 ? 16.227 -2.202 -29.580 1.00 98.00 111 VAL A N 1
ATOM 899 C CA . VAL A 1 111 ? 15.027 -3.008 -29.313 1.00 98.00 111 VAL A CA 1
ATOM 900 C C . VAL A 1 111 ? 14.301 -2.470 -28.086 1.00 98.00 111 VAL A C 1
ATOM 902 O O . VAL A 1 111 ? 13.095 -2.264 -28.153 1.00 98.00 111 VAL A O 1
ATOM 905 N N . LEU A 1 112 ? 15.036 -2.172 -27.010 1.00 98.31 112 LEU A N 1
ATOM 906 C CA . LEU A 1 112 ? 14.472 -1.590 -25.793 1.00 98.31 112 LEU A CA 1
ATOM 907 C C . LEU A 1 112 ? 13.736 -0.275 -26.079 1.00 98.31 112 LEU A C 1
ATOM 909 O O . LEU A 1 112 ? 12.590 -0.123 -25.671 1.00 98.31 112 LEU A O 1
ATOM 913 N N . ILE A 1 113 ? 14.369 0.655 -26.801 1.00 98.38 113 ILE A N 1
ATOM 914 C CA . ILE A 1 113 ? 13.750 1.948 -27.125 1.00 98.38 113 ILE A CA 1
ATOM 915 C C . ILE A 1 113 ? 12.486 1.759 -27.963 1.00 98.38 113 ILE A C 1
ATOM 917 O O . ILE A 1 113 ? 11.456 2.349 -27.652 1.00 98.38 113 ILE A O 1
ATOM 921 N N . ARG A 1 114 ? 12.531 0.896 -28.984 1.00 98.31 114 ARG A N 1
ATOM 922 C CA . ARG A 1 114 ? 11.356 0.618 -29.814 1.00 98.31 114 ARG A CA 1
ATOM 923 C C . ARG A 1 114 ? 10.199 0.052 -28.989 1.00 98.31 114 ARG A C 1
ATOM 925 O O . ARG A 1 114 ? 9.102 0.591 -29.051 1.00 98.31 114 ARG A O 1
ATOM 932 N N . GLN A 1 115 ? 10.454 -0.980 -28.187 1.00 98.44 115 GLN A N 1
ATOM 933 C CA . GLN A 1 115 ? 9.420 -1.603 -27.360 1.00 98.44 115 GLN A CA 1
ATOM 934 C C . GLN A 1 115 ? 8.861 -0.645 -26.301 1.00 98.44 115 GLN A C 1
ATOM 936 O O . GLN A 1 115 ? 7.667 -0.672 -26.021 1.00 98.44 115 GLN A O 1
ATOM 941 N N . ALA A 1 116 ? 9.698 0.233 -25.744 1.00 98.31 116 ALA A N 1
ATOM 942 C CA . ALA A 1 116 ? 9.250 1.254 -24.807 1.00 98.31 116 ALA A CA 1
ATOM 943 C C . ALA A 1 116 ? 8.308 2.277 -25.461 1.00 98.31 116 ALA A C 1
ATOM 945 O O . ALA A 1 116 ? 7.299 2.641 -24.855 1.00 98.31 116 ALA A O 1
ATOM 946 N N . CYS A 1 117 ? 8.604 2.711 -26.692 1.00 98.38 117 CYS A N 1
ATOM 947 C CA . CYS A 1 117 ? 7.702 3.559 -27.473 1.00 98.38 117 CYS A CA 1
ATOM 948 C C . CYS A 1 117 ? 6.388 2.835 -27.782 1.00 98.38 117 CYS A C 1
ATOM 950 O O . CYS A 1 117 ? 5.324 3.383 -27.510 1.00 98.38 117 CYS A O 1
ATOM 952 N N . ASP A 1 118 ? 6.457 1.595 -28.277 1.00 97.94 118 ASP A N 1
ATOM 953 C CA . ASP A 1 118 ? 5.275 0.794 -28.618 1.00 97.94 118 ASP A CA 1
ATOM 954 C C . ASP A 1 118 ? 4.363 0.606 -27.392 1.00 97.94 118 ASP A C 1
ATOM 956 O O . ASP A 1 118 ? 3.156 0.834 -27.465 1.00 97.94 118 ASP A O 1
ATOM 960 N N . HIS A 1 119 ? 4.946 0.276 -26.235 1.00 97.44 119 HIS A N 1
ATOM 961 C CA . HIS A 1 119 ? 4.220 0.145 -24.974 1.00 97.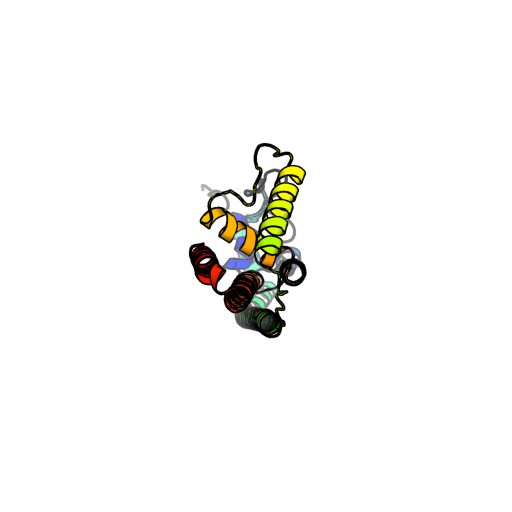44 119 HIS A CA 1
ATOM 962 C C . HIS A 1 119 ? 3.595 1.469 -24.511 1.00 97.44 119 HIS A C 1
ATOM 964 O O . HIS A 1 119 ? 2.429 1.501 -24.119 1.00 97.44 119 HIS A O 1
ATOM 970 N N . TYR A 1 120 ? 4.343 2.576 -24.572 1.00 97.38 120 TYR A N 1
ATOM 971 C CA . TYR A 1 120 ? 3.827 3.901 -24.225 1.00 97.38 120 TYR A CA 1
ATOM 972 C C . TYR A 1 120 ? 2.640 4.299 -25.112 1.00 97.38 120 TYR A C 1
ATOM 974 O O . TYR A 1 120 ? 1.631 4.785 -24.599 1.00 97.38 120 TYR A O 1
ATOM 982 N N . ASN A 1 121 ? 2.749 4.061 -26.419 1.00 97.19 121 ASN A N 1
ATOM 983 C CA . ASN A 1 121 ? 1.713 4.379 -27.398 1.00 97.19 121 ASN A CA 1
ATOM 984 C C . ASN A 1 121 ? 0.458 3.538 -27.161 1.00 97.19 121 ASN A C 1
ATOM 986 O O . ASN A 1 121 ? -0.636 4.093 -27.094 1.00 97.19 121 ASN A O 1
ATOM 990 N N . ALA A 1 122 ? 0.611 2.227 -26.948 1.00 95.62 122 ALA A N 1
ATOM 991 C CA . ALA A 1 122 ? -0.504 1.335 -26.634 1.00 95.62 122 ALA A CA 1
ATOM 992 C C . ALA A 1 122 ? -1.277 1.803 -25.388 1.00 95.62 122 ALA A C 1
ATOM 994 O O . ALA A 1 122 ? -2.493 1.963 -25.443 1.00 95.62 122 ALA A O 1
ATOM 995 N N . LEU A 1 123 ? -0.572 2.148 -24.301 1.00 94.69 123 LEU A N 1
ATOM 996 C CA . LEU A 1 123 ? -1.205 2.636 -23.069 1.00 94.69 123 LEU A CA 1
ATOM 997 C C . LEU A 1 123 ? -2.019 3.925 -23.257 1.00 94.69 123 LEU A C 1
ATOM 999 O O . LEU A 1 123 ? -2.984 4.148 -22.526 1.00 94.69 123 LEU A O 1
ATOM 1003 N N . TRP A 1 124 ? -1.618 4.814 -24.168 1.00 95.94 124 TRP A N 1
ATOM 1004 C CA . TRP A 1 124 ? -2.382 6.031 -24.456 1.00 95.94 124 TRP A CA 1
ATOM 1005 C C . TRP A 1 124 ? -3.529 5.785 -25.429 1.00 95.94 124 TRP A C 1
ATOM 1007 O O . TRP A 1 124 ? -4.616 6.321 -25.209 1.00 95.94 124 TRP A O 1
ATOM 1017 N N . MET A 1 125 ? -3.336 4.917 -26.420 1.00 94.75 125 MET A N 1
ATOM 1018 C CA . MET A 1 125 ? -4.400 4.476 -27.321 1.00 94.75 125 MET A CA 1
ATOM 1019 C C . MET A 1 125 ? -5.542 3.798 -26.559 1.00 94.75 125 MET A C 1
ATOM 1021 O O . MET A 1 125 ? -6.697 4.172 -26.752 1.00 94.75 125 MET A O 1
ATOM 1025 N N . ASP A 1 126 ? -5.235 2.910 -25.611 1.00 94.06 126 ASP A N 1
ATOM 1026 C CA . ASP A 1 126 ? -6.234 2.255 -24.750 1.00 94.06 126 ASP A CA 1
ATOM 1027 C C . ASP A 1 126 ? -7.011 3.255 -23.877 1.00 94.06 126 ASP A C 1
ATOM 1029 O O . ASP A 1 126 ? -8.130 2.994 -23.437 1.00 94.06 126 ASP A O 1
ATOM 1033 N N . ARG A 1 127 ? -6.433 4.439 -23.640 1.00 94.50 127 ARG A N 1
ATOM 1034 C CA . ARG A 1 127 ? -7.065 5.558 -22.925 1.00 94.50 127 ARG A CA 1
ATOM 1035 C C . ARG A 1 127 ? -7.772 6.547 -23.859 1.00 94.50 127 ARG A C 1
ATOM 1037 O O . ARG A 1 127 ? -8.201 7.601 -23.389 1.00 94.50 127 ARG A O 1
ATOM 1044 N N . GLY A 1 128 ? -7.867 6.245 -25.154 1.00 94.38 128 GLY A N 1
ATOM 1045 C CA . GLY A 1 128 ? -8.485 7.102 -26.167 1.00 94.38 128 GLY A CA 1
ATOM 1046 C C . GLY A 1 128 ? -7.698 8.382 -26.460 1.00 94.38 128 GLY A C 1
ATOM 1047 O O . GLY A 1 128 ? -8.300 9.423 -26.707 1.00 94.38 128 GLY A O 1
ATOM 1048 N N . ARG A 1 129 ? -6.364 8.339 -26.352 1.00 92.00 129 ARG A N 1
ATOM 1049 C CA . ARG A 1 129 ? -5.460 9.488 -26.527 1.00 92.00 129 ARG A CA 1
ATOM 1050 C C . ARG A 1 129 ? -4.470 9.232 -27.660 1.00 92.00 129 ARG A C 1
ATOM 1052 O O . ARG A 1 129 ? -3.349 8.794 -27.420 1.00 92.00 129 ARG A O 1
ATOM 1059 N N . ASP A 1 130 ? -4.897 9.523 -28.881 1.00 87.12 130 ASP A N 1
ATOM 1060 C CA . ASP A 1 130 ? -4.095 9.430 -30.107 1.00 87.12 130 ASP A CA 1
ATOM 1061 C C . ASP A 1 130 ? -3.128 10.616 -30.297 1.00 87.12 130 ASP A C 1
ATOM 1063 O O . ASP A 1 130 ? -2.152 10.515 -31.037 1.00 87.12 130 ASP A O 1
ATOM 1067 N N . ASP A 1 131 ? -3.330 11.711 -29.559 1.00 90.56 131 ASP A N 1
ATOM 1068 C CA . ASP A 1 131 ? -2.445 12.881 -29.518 1.00 90.56 131 ASP A CA 1
ATOM 1069 C C . ASP A 1 131 ? -1.077 12.605 -28.868 1.00 90.56 131 ASP A C 1
ATOM 1071 O O . ASP A 1 131 ? -0.154 13.416 -28.975 1.00 90.56 131 ASP A O 1
ATOM 1075 N N . LYS A 1 132 ? -0.931 11.473 -28.170 1.00 90.12 132 LYS A N 1
ATOM 1076 C CA . LYS A 1 132 ? 0.296 11.092 -27.465 1.00 90.12 132 LYS A CA 1
ATOM 1077 C C . LYS A 1 132 ? 0.987 9.936 -28.165 1.00 90.12 132 LYS A C 1
ATOM 1079 O O . LYS A 1 132 ? 0.651 8.777 -27.941 1.00 90.12 132 LYS A O 1
ATOM 1084 N N . TRP A 1 133 ? 2.024 10.267 -28.929 1.00 95.38 133 TRP A N 1
ATOM 1085 C CA . TRP A 1 133 ? 2.793 9.294 -29.693 1.00 95.38 133 TRP A CA 1
ATOM 1086 C C . TRP A 1 133 ? 4.296 9.479 -29.496 1.00 95.38 133 TRP A C 1
ATOM 1088 O O . TRP A 1 133 ? 4.816 10.580 -29.657 1.00 95.38 133 TRP A O 1
ATOM 1098 N N . ALA A 1 134 ? 4.978 8.396 -29.140 1.00 96.94 134 ALA A N 1
ATOM 1099 C CA . ALA A 1 134 ? 6.416 8.318 -28.955 1.00 96.94 134 ALA A CA 1
ATOM 1100 C C . ALA A 1 134 ? 7.092 7.647 -30.156 1.00 96.94 134 ALA A C 1
ATOM 1102 O O . ALA A 1 134 ? 6.593 6.659 -30.707 1.00 96.94 134 ALA A O 1
ATOM 1103 N N . THR A 1 135 ? 8.271 8.145 -30.517 1.00 97.19 135 THR A N 1
ATOM 1104 C CA . THR A 1 135 ? 9.129 7.626 -31.582 1.00 97.19 135 THR A CA 1
ATOM 1105 C C . THR A 1 135 ? 10.577 7.491 -31.101 1.00 97.19 135 THR A C 1
ATOM 1107 O O . THR A 1 135 ? 11.011 8.252 -30.241 1.00 97.19 135 THR A O 1
ATOM 1110 N N . PRO A 1 136 ? 11.389 6.573 -31.660 1.00 97.19 136 PRO A N 1
ATOM 1111 C CA . PRO A 1 136 ? 12.803 6.445 -31.281 1.00 97.19 136 PRO A CA 1
ATOM 1112 C C . PRO A 1 136 ? 13.675 7.688 -31.539 1.00 97.19 136 PRO A C 1
ATOM 1114 O O . PRO A 1 136 ? 14.829 7.702 -31.122 1.00 97.19 136 PRO A O 1
ATOM 1117 N N . SER A 1 137 ? 13.159 8.688 -32.259 1.00 96.50 137 SER A N 1
ATOM 1118 C CA . SER A 1 137 ? 13.815 9.976 -32.517 1.00 96.50 137 SER A CA 1
ATOM 1119 C C . SER A 1 137 ? 13.476 11.065 -31.497 1.00 96.50 137 SER A C 1
ATOM 1121 O O . SER A 1 137 ? 13.995 12.173 -31.619 1.00 96.50 137 SER A O 1
ATOM 1123 N N . ASP A 1 138 ? 12.609 10.778 -30.525 1.00 97.44 138 ASP A N 1
ATOM 1124 C CA . ASP A 1 138 ? 12.231 11.745 -29.498 1.00 97.44 138 ASP A CA 1
ATOM 1125 C C . ASP A 1 138 ? 1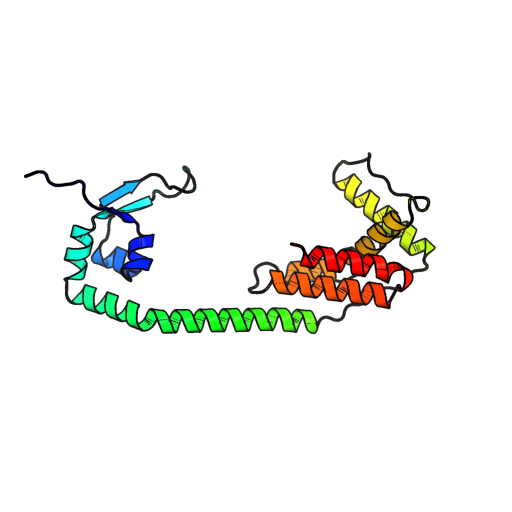3.394 12.081 -28.554 1.00 97.44 138 ASP A C 1
ATOM 1127 O O . ASP A 1 138 ? 14.454 11.449 -28.555 1.00 97.44 138 ASP A O 1
ATOM 1131 N N . ASP A 1 139 ? 13.164 13.088 -27.710 1.00 97.31 139 ASP A N 1
ATOM 1132 C CA . ASP A 1 139 ? 14.111 13.531 -26.695 1.00 97.31 139 ASP A CA 1
ATOM 1133 C C . ASP A 1 139 ? 14.676 12.352 -25.862 1.00 97.31 139 ASP A C 1
ATOM 1135 O O . ASP A 1 139 ? 13.909 11.564 -25.292 1.00 97.31 139 ASP A O 1
ATOM 1139 N N . PRO A 1 140 ? 16.011 12.232 -25.723 1.00 97.06 140 PRO A N 1
ATOM 1140 C CA . PRO A 1 140 ? 16.632 11.132 -24.991 1.00 97.06 140 PRO A CA 1
ATOM 1141 C C . PRO A 1 140 ? 16.190 11.000 -23.528 1.00 97.06 140 PRO A C 1
ATOM 1143 O O . PRO A 1 140 ? 16.130 9.879 -23.017 1.00 97.06 140 PRO A O 1
ATOM 1146 N N . ALA A 1 141 ? 15.874 12.100 -22.833 1.00 97.06 141 ALA A N 1
ATOM 1147 C CA . ALA A 1 141 ? 15.421 12.031 -21.443 1.00 97.06 141 ALA A CA 1
ATOM 1148 C C . ALA A 1 141 ? 13.983 11.497 -21.352 1.00 97.06 141 ALA A C 1
ATOM 1150 O O . ALA A 1 141 ? 13.672 10.682 -20.475 1.00 97.06 141 ALA A O 1
ATOM 1151 N N . PHE A 1 142 ? 13.116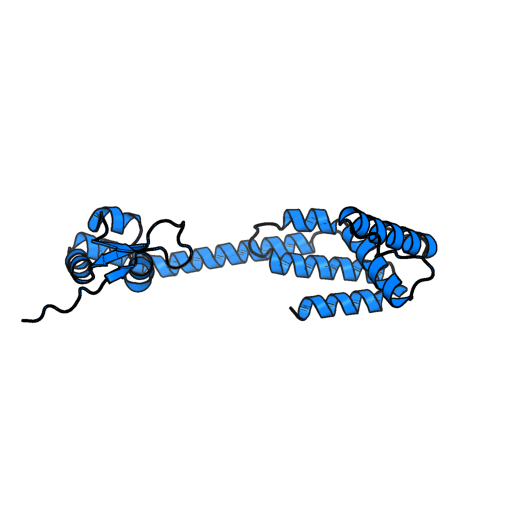 11.887 -22.289 1.00 97.75 142 PHE A N 1
ATOM 1152 C CA . PHE A 1 142 ? 11.795 11.284 -22.451 1.00 97.75 142 PHE A CA 1
ATOM 1153 C C . PHE A 1 142 ? 11.886 9.785 -22.771 1.00 97.75 142 PHE A C 1
ATOM 1155 O O . PHE A 1 142 ? 11.205 8.987 -22.117 1.00 97.75 142 PHE A O 1
ATOM 1162 N N . LEU A 1 143 ? 12.767 9.394 -23.699 1.00 98.38 143 LEU A N 1
ATOM 1163 C CA . LEU A 1 143 ? 13.002 7.995 -24.061 1.00 98.38 143 LEU A CA 1
ATOM 1164 C C . LEU A 1 143 ? 13.525 7.165 -22.884 1.00 98.38 143 LEU A C 1
ATOM 1166 O O . LEU A 1 143 ? 13.036 6.062 -22.642 1.00 98.38 143 LEU A O 1
ATOM 1170 N N . ALA A 1 144 ? 14.459 7.705 -22.096 1.00 98.19 144 ALA A N 1
ATOM 1171 C CA . ALA A 1 144 ? 14.945 7.051 -20.884 1.00 98.19 144 ALA A CA 1
ATOM 1172 C C . ALA A 1 144 ? 13.809 6.804 -19.880 1.00 98.19 144 ALA A C 1
ATOM 1174 O O . ALA A 1 144 ? 13.688 5.702 -19.340 1.00 98.19 144 ALA A O 1
ATOM 1175 N N . ARG A 1 145 ? 12.932 7.796 -19.674 1.00 98.25 145 ARG A N 1
ATOM 1176 C CA . ARG A 1 145 ? 11.774 7.680 -18.776 1.00 98.25 145 ARG A CA 1
ATOM 1177 C C . ARG A 1 145 ? 10.815 6.575 -19.204 1.00 98.25 145 ARG A C 1
ATOM 1179 O O . ARG A 1 145 ? 10.435 5.751 -18.373 1.00 98.25 145 ARG A O 1
ATOM 1186 N N . ILE A 1 146 ? 10.410 6.542 -20.475 1.00 98.25 146 ILE A N 1
ATOM 1187 C CA . ILE A 1 146 ? 9.481 5.504 -20.948 1.00 98.25 146 ILE A CA 1
ATOM 1188 C C . ILE A 1 146 ? 10.147 4.125 -21.004 1.00 98.25 146 ILE A C 1
ATOM 1190 O O . ILE A 1 146 ? 9.474 3.135 -20.739 1.00 98.25 146 ILE A O 1
ATOM 1194 N N . ALA A 1 147 ? 11.462 4.050 -21.244 1.00 98.56 147 ALA A N 1
ATOM 1195 C CA . ALA A 1 147 ? 12.213 2.797 -21.194 1.00 98.56 147 ALA A CA 1
ATOM 1196 C C . ALA A 1 147 ? 12.257 2.202 -19.781 1.00 98.56 147 ALA A C 1
ATOM 1198 O O . ALA A 1 147 ? 11.992 1.012 -19.614 1.00 98.56 147 ALA A O 1
ATOM 1199 N N . VAL A 1 148 ? 12.525 3.017 -18.754 1.00 98.50 148 VAL A N 1
ATOM 1200 C CA . VAL A 1 148 ? 12.468 2.560 -17.353 1.00 98.50 148 VAL A CA 1
ATOM 1201 C C . VAL A 1 148 ? 11.054 2.119 -16.978 1.00 98.50 148 VAL A C 1
ATOM 1203 O O . VAL A 1 148 ? 10.889 1.068 -16.360 1.00 98.50 148 VAL A O 1
ATOM 1206 N N . ASN A 1 149 ? 10.029 2.863 -17.402 1.00 97.75 149 ASN A N 1
ATOM 1207 C CA . ASN A 1 149 ? 8.640 2.488 -17.146 1.00 97.75 149 ASN A CA 1
ATOM 1208 C C . ASN A 1 149 ? 8.267 1.165 -17.823 1.00 97.75 149 ASN A C 1
ATOM 1210 O O . ASN A 1 149 ? 7.674 0.311 -17.175 1.00 97.75 149 ASN A O 1
ATOM 1214 N N . TYR A 1 150 ? 8.640 0.975 -19.087 1.00 98.19 150 TYR A N 1
ATOM 1215 C CA . TYR A 1 150 ? 8.417 -0.278 -19.803 1.00 98.19 150 TYR A CA 1
ATOM 1216 C C . TYR A 1 150 ? 9.103 -1.455 -19.098 1.00 98.19 150 TYR A C 1
ATOM 1218 O O . TYR A 1 150 ? 8.461 -2.463 -18.811 1.00 98.19 150 TYR A O 1
ATOM 1226 N N . LEU A 1 151 ? 10.378 -1.303 -18.724 1.00 98.19 151 LEU A N 1
ATOM 1227 C CA . LEU A 1 151 ? 11.109 -2.351 -18.011 1.00 98.19 151 LEU A CA 1
ATOM 1228 C C . LEU A 1 151 ? 10.463 -2.707 -16.667 1.00 98.19 151 LEU A C 1
ATOM 1230 O O . LEU A 1 151 ? 10.435 -3.877 -16.293 1.00 98.19 151 LEU A O 1
ATOM 1234 N N . ARG A 1 152 ? 9.932 -1.710 -15.953 1.00 96.56 152 ARG A N 1
ATOM 1235 C CA . ARG A 1 152 ? 9.225 -1.913 -14.688 1.00 96.56 152 ARG A CA 1
ATOM 1236 C C . ARG A 1 152 ? 7.881 -2.609 -14.896 1.00 96.56 152 ARG A C 1
ATOM 1238 O O . ARG A 1 152 ? 7.659 -3.646 -14.289 1.00 96.56 152 ARG A O 1
ATOM 1245 N N . HIS A 1 153 ? 7.008 -2.053 -15.728 1.00 94.31 153 HIS A N 1
ATOM 1246 C CA . HIS A 1 153 ? 5.611 -2.481 -15.828 1.00 94.31 153 HIS A CA 1
ATOM 1247 C C . HIS A 1 153 ? 5.406 -3.726 -16.698 1.00 94.31 153 HIS A C 1
ATOM 1249 O O . HIS A 1 153 ? 4.497 -4.499 -16.432 1.00 94.31 153 HIS A O 1
ATOM 1255 N N . ALA A 1 154 ? 6.234 -3.930 -17.727 1.00 93.81 154 ALA A N 1
ATOM 1256 C CA . ALA A 1 154 ? 6.030 -4.997 -18.711 1.00 93.81 154 ALA A CA 1
ATOM 1257 C C . ALA A 1 154 ? 7.115 -6.084 -18.686 1.00 93.81 154 ALA A C 1
ATOM 1259 O O . ALA A 1 154 ? 6.856 -7.214 -19.091 1.00 93.81 154 ALA A O 1
ATOM 1260 N N . CYS A 1 155 ? 8.328 -5.766 -18.222 1.00 92.19 155 CYS A N 1
ATOM 1261 C CA . CYS A 1 155 ? 9.463 -6.699 -18.257 1.00 92.19 155 CYS A CA 1
ATOM 1262 C C . CYS A 1 155 ? 9.915 -7.178 -16.876 1.00 92.19 155 CYS A C 1
ATOM 1264 O O . CYS A 1 155 ? 10.985 -7.778 -16.759 1.00 92.19 155 CYS A O 1
ATOM 1266 N N . SER A 1 156 ? 9.147 -6.893 -15.829 1.00 89.56 156 SER A N 1
ATOM 1267 C CA . SER A 1 156 ? 9.447 -7.349 -14.479 1.00 89.56 156 SER A CA 1
ATOM 1268 C C . SER A 1 156 ? 8.184 -7.884 -13.807 1.00 89.56 156 SER A C 1
ATOM 1270 O O . SER A 1 156 ? 7.087 -7.507 -14.213 1.00 89.56 156 SER A O 1
ATOM 1272 N N . PRO A 1 157 ? 8.305 -8.694 -12.741 1.00 85.88 157 PRO A N 1
ATOM 1273 C CA . PRO A 1 157 ? 7.148 -9.173 -11.979 1.00 85.88 157 PRO A CA 1
ATOM 1274 C C . PRO A 1 157 ? 6.366 -8.070 -11.237 1.00 85.88 157 PRO A C 1
ATOM 1276 O O . PRO A 1 157 ? 5.534 -8.385 -10.401 1.00 85.88 157 PRO A O 1
ATOM 1279 N N . TYR A 1 158 ? 6.687 -6.789 -11.438 1.00 91.38 158 TYR A N 1
ATOM 1280 C CA . TYR A 1 158 ? 6.207 -5.678 -10.618 1.00 91.38 158 TYR A CA 1
ATOM 1281 C C . TYR A 1 158 ? 4.683 -5.634 -10.479 1.00 91.38 158 TYR A C 1
ATOM 1283 O O . TYR A 1 158 ? 4.222 -5.569 -9.346 1.00 91.38 158 TYR A O 1
ATOM 1291 N N . GLU A 1 159 ? 3.923 -5.710 -11.577 1.00 91.56 159 GLU A N 1
ATOM 1292 C CA . GLU A 1 159 ? 2.451 -5.643 -11.529 1.00 91.56 159 GLU A CA 1
ATOM 1293 C C . GLU A 1 159 ? 1.854 -6.804 -10.726 1.00 91.56 159 GLU A C 1
ATOM 1295 O O . GLU A 1 159 ? 1.156 -6.562 -9.744 1.00 91.56 159 GLU A O 1
ATOM 1300 N N . ASP A 1 160 ? 2.241 -8.048 -11.029 1.00 90.25 160 ASP A N 1
ATOM 1301 C CA . ASP A 1 160 ? 1.778 -9.230 -10.286 1.00 90.25 160 ASP A CA 1
ATOM 1302 C C . ASP A 1 160 ? 2.078 -9.110 -8.780 1.00 90.25 160 ASP A C 1
ATOM 1304 O O . ASP A 1 160 ? 1.274 -9.466 -7.919 1.00 90.25 160 ASP A O 1
ATOM 1308 N N . ARG A 1 161 ? 3.252 -8.563 -8.435 1.00 92.31 161 ARG A N 1
ATOM 1309 C CA . ARG A 1 161 ? 3.656 -8.360 -7.036 1.00 92.31 161 ARG A CA 1
ATOM 1310 C C . ARG A 1 161 ? 2.933 -7.197 -6.363 1.00 92.31 161 ARG A C 1
ATOM 1312 O O . ARG A 1 161 ? 2.849 -7.198 -5.137 1.00 92.31 161 ARG A O 1
ATOM 1319 N N . LEU A 1 162 ? 2.444 -6.206 -7.107 1.00 92.38 162 LEU A N 1
ATOM 1320 C CA . LEU A 1 162 ? 1.580 -5.164 -6.551 1.00 92.38 162 LEU A CA 1
ATOM 1321 C C . LEU A 1 162 ? 0.211 -5.727 -6.181 1.00 92.38 162 LEU A C 1
ATOM 1323 O O . LEU A 1 162 ? -0.305 -5.384 -5.116 1.00 92.38 162 LEU A O 1
ATOM 1327 N N . ASP A 1 163 ? -0.334 -6.610 -7.014 1.00 92.31 163 ASP A N 1
ATOM 1328 C CA . ASP A 1 163 ? -1.606 -7.275 -6.739 1.00 92.31 163 ASP A CA 1
ATOM 1329 C C . ASP A 1 163 ? -1.512 -8.146 -5.480 1.00 92.31 163 ASP A C 1
ATOM 1331 O O . ASP A 1 163 ? -2.374 -8.057 -4.603 1.00 92.31 163 ASP A O 1
ATOM 1335 N N . ASP A 1 164 ? -0.410 -8.888 -5.316 1.00 94.06 164 ASP A N 1
ATOM 1336 C CA . ASP A 1 164 ? -0.130 -9.676 -4.107 1.00 94.06 164 ASP A CA 1
ATOM 1337 C C . ASP A 1 164 ? -0.146 -8.815 -2.824 1.00 94.06 164 ASP A C 1
ATOM 1339 O O . ASP A 1 164 ? -0.527 -9.295 -1.754 1.00 94.06 164 ASP A O 1
ATOM 1343 N N . LEU A 1 165 ? 0.253 -7.539 -2.901 1.00 94.75 165 LEU A N 1
ATOM 1344 C CA . LEU A 1 165 ? 0.295 -6.623 -1.753 1.00 94.75 165 LEU A CA 1
ATOM 1345 C C . LEU A 1 165 ? -1.077 -6.042 -1.385 1.00 94.75 165 LEU A C 1
ATOM 1347 O O . LEU A 1 165 ? -1.229 -5.495 -0.286 1.00 94.75 165 LEU A O 1
ATOM 1351 N N . PHE A 1 166 ? -2.073 -6.117 -2.268 1.00 91.88 166 PHE A N 1
ATOM 1352 C CA . PHE A 1 166 ? -3.350 -5.440 -2.071 1.00 91.88 166 PHE A CA 1
ATOM 1353 C C . PHE A 1 166 ? -4.053 -5.890 -0.778 1.00 91.88 166 PHE A C 1
ATOM 1355 O O . PHE A 1 166 ? -4.205 -7.074 -0.485 1.00 91.88 166 PHE A O 1
ATOM 1362 N N . GLY A 1 167 ? -4.490 -4.917 0.029 1.00 93.25 167 GLY A N 1
ATOM 1363 C CA . GLY A 1 167 ? -5.217 -5.161 1.280 1.00 93.25 167 GLY A CA 1
ATOM 1364 C C . GLY A 1 167 ? -4.368 -5.659 2.459 1.00 93.25 167 GLY A C 1
ATOM 1365 O O . GLY A 1 167 ? -4.908 -5.830 3.554 1.00 93.25 167 GLY A O 1
ATOM 1366 N N . GLN A 1 168 ? -3.058 -5.862 2.288 1.00 95.12 168 GLN A N 1
ATOM 1367 C CA . GLN A 1 168 ? -2.182 -6.318 3.369 1.00 95.12 168 GLN A CA 1
ATOM 1368 C C . GLN A 1 168 ? -1.756 -5.173 4.307 1.00 95.12 168 GLN A C 1
ATOM 1370 O O . GLN A 1 168 ? -1.530 -4.034 3.887 1.00 95.12 168 GLN A O 1
ATOM 1375 N N . ILE A 1 169 ? -1.573 -5.472 5.600 1.00 94.88 169 ILE A N 1
ATOM 1376 C CA . ILE A 1 169 ? -0.943 -4.522 6.529 1.00 94.88 169 ILE A CA 1
ATOM 1377 C C . ILE A 1 169 ? 0.530 -4.372 6.142 1.00 94.88 169 ILE A C 1
ATOM 1379 O O . ILE A 1 169 ? 1.275 -5.345 6.148 1.00 94.88 169 ILE A O 1
ATOM 1383 N N . GLY A 1 170 ? 0.946 -3.144 5.827 1.00 96.06 170 GLY A N 1
ATOM 1384 C CA . GLY A 1 170 ? 2.284 -2.851 5.307 1.00 96.06 170 GLY A CA 1
ATOM 1385 C C . GLY A 1 170 ? 2.366 -2.750 3.783 1.00 96.06 170 GLY A C 1
ATOM 1386 O O . GLY A 1 170 ? 3.456 -2.528 3.268 1.00 96.06 170 GLY A O 1
ATOM 1387 N N . ALA A 1 171 ? 1.242 -2.851 3.063 1.00 95.00 171 ALA A N 1
ATOM 1388 C CA . ALA A 1 171 ? 1.204 -2.761 1.601 1.00 95.00 171 ALA A CA 1
ATOM 1389 C C . ALA A 1 171 ? 1.853 -1.482 1.045 1.00 95.00 171 ALA A C 1
ATOM 1391 O O . ALA A 1 171 ? 2.612 -1.555 0.084 1.00 95.00 171 ALA A O 1
ATOM 1392 N N . THR A 1 172 ? 1.614 -0.319 1.663 1.00 94.81 172 THR A N 1
ATOM 1393 C CA . THR A 1 172 ? 2.199 0.959 1.218 1.00 94.81 172 THR A CA 1
ATOM 1394 C C . THR A 1 172 ? 3.727 0.934 1.270 1.00 94.81 172 THR A C 1
ATOM 1396 O O . THR A 1 172 ? 4.389 1.230 0.277 1.00 94.81 172 THR A O 1
ATOM 1399 N N . GLU A 1 173 ? 4.299 0.522 2.403 1.00 96.06 173 GLU A N 1
ATOM 1400 C CA . GLU A 1 173 ? 5.752 0.387 2.562 1.00 96.06 173 GLU A CA 1
ATOM 1401 C C . GLU A 1 173 ? 6.314 -0.711 1.647 1.00 96.06 173 GLU A C 1
ATOM 1403 O O . GLU A 1 173 ? 7.369 -0.536 1.036 1.00 96.06 173 GLU A O 1
ATOM 1408 N N . GLY A 1 174 ? 5.593 -1.829 1.513 1.00 97.06 174 GLY A N 1
ATOM 1409 C CA . GLY A 1 174 ? 5.943 -2.930 0.619 1.00 97.06 174 GLY A CA 1
ATOM 1410 C C . GLY A 1 174 ? 6.013 -2.495 -0.843 1.00 97.06 174 GLY A C 1
ATOM 1411 O O . GLY A 1 174 ? 6.976 -2.834 -1.528 1.00 97.06 174 GLY A O 1
ATOM 1412 N N . ARG A 1 175 ? 5.055 -1.681 -1.300 1.00 96.00 175 ARG A N 1
ATOM 1413 C CA . ARG A 1 175 ? 5.018 -1.109 -2.652 1.00 96.00 175 ARG A CA 1
ATOM 1414 C C . ARG A 1 175 ? 6.224 -0.214 -2.913 1.00 96.00 175 ARG A C 1
ATOM 1416 O O . ARG A 1 175 ? 6.903 -0.402 -3.920 1.00 96.00 175 ARG A O 1
ATOM 1423 N N . LEU A 1 176 ? 6.521 0.707 -1.995 1.00 96.00 176 LEU A N 1
ATOM 1424 C CA . LEU A 1 176 ? 7.687 1.591 -2.102 1.00 96.00 176 LEU A CA 1
ATOM 1425 C C . LEU A 1 176 ? 8.993 0.789 -2.153 1.00 96.00 176 LEU A C 1
ATOM 1427 O O . LEU A 1 176 ? 9.856 1.037 -3.000 1.00 96.00 176 LEU A O 1
ATOM 1431 N N . LEU A 1 177 ? 9.128 -0.218 -1.285 1.00 96.94 177 LEU A N 1
ATOM 1432 C CA . LEU A 1 177 ? 10.294 -1.094 -1.263 1.00 96.94 177 LEU A CA 1
ATOM 1433 C C . LEU A 1 177 ? 10.430 -1.890 -2.566 1.00 96.94 177 LEU A C 1
ATOM 1435 O O . LEU A 1 177 ? 11.524 -1.950 -3.130 1.00 96.94 177 LEU A O 1
ATOM 1439 N N . LEU A 1 178 ? 9.342 -2.488 -3.054 1.00 96.94 178 LEU A N 1
ATOM 1440 C CA . LEU A 1 178 ? 9.321 -3.242 -4.304 1.00 96.94 178 LEU A CA 1
ATOM 1441 C C . LEU A 1 178 ? 9.752 -2.355 -5.476 1.00 96.94 178 LEU A C 1
ATOM 1443 O O . LEU A 1 178 ? 10.651 -2.729 -6.228 1.00 96.94 178 LEU A O 1
ATOM 1447 N N . GLU A 1 179 ? 9.177 -1.159 -5.589 1.00 96.31 179 GLU A N 1
ATOM 1448 C CA . GLU A 1 179 ? 9.510 -0.211 -6.649 1.00 96.31 179 GLU A CA 1
ATOM 1449 C C . GLU A 1 179 ? 10.983 0.207 -6.597 1.00 96.31 179 GLU A C 1
ATOM 1451 O O . GLU A 1 179 ? 11.682 0.173 -7.614 1.00 96.31 179 GLU A O 1
ATOM 1456 N N . HIS A 1 180 ? 11.510 0.497 -5.404 1.00 96.88 180 HIS A N 1
ATOM 1457 C CA . HIS A 1 180 ? 12.926 0.806 -5.232 1.00 96.88 180 HIS A CA 1
ATOM 1458 C C . HIS A 1 180 ? 13.831 -0.363 -5.656 1.00 96.88 180 HIS A C 1
ATOM 1460 O O . HIS A 1 180 ? 14.870 -0.146 -6.295 1.00 96.88 180 HIS A O 1
ATOM 1466 N N . ARG A 1 181 ? 13.460 -1.606 -5.323 1.00 97.12 181 ARG A N 1
ATOM 1467 C CA . ARG A 1 181 ? 14.217 -2.805 -5.714 1.00 97.12 181 ARG A CA 1
ATOM 1468 C C . ARG A 1 181 ? 14.187 -3.015 -7.230 1.00 97.12 181 ARG A C 1
ATOM 1470 O O . ARG A 1 181 ? 15.246 -3.250 -7.807 1.00 97.12 181 ARG A O 1
ATOM 1477 N N . VAL A 1 182 ? 13.035 -2.841 -7.882 1.00 97.75 182 VAL A N 1
ATOM 1478 C CA . VAL A 1 182 ? 12.916 -2.952 -9.347 1.00 97.75 182 VAL A CA 1
ATOM 1479 C C . VAL A 1 182 ? 13.757 -1.888 -10.050 1.00 97.75 182 VAL A C 1
ATOM 1481 O O . VAL A 1 182 ? 14.582 -2.224 -10.896 1.00 97.75 182 VAL A O 1
ATOM 1484 N N . LEU A 1 183 ? 13.660 -0.621 -9.636 1.00 98.00 183 LEU A N 1
ATOM 1485 C CA . LEU A 1 183 ? 14.485 0.462 -10.189 1.00 98.00 183 LEU A CA 1
ATOM 1486 C C . LEU A 1 183 ? 15.988 0.235 -9.954 1.00 98.00 183 LEU A C 1
ATOM 1488 O O . LEU A 1 183 ? 16.819 0.650 -10.759 1.00 98.00 183 LEU A O 1
ATOM 1492 N N . THR A 1 184 ? 16.360 -0.429 -8.857 1.00 97.50 184 THR A N 1
ATOM 1493 C CA . THR A 1 184 ? 17.756 -0.827 -8.610 1.00 97.50 184 THR A CA 1
ATOM 1494 C C . THR A 1 184 ? 18.212 -1.902 -9.591 1.00 97.50 184 THR A C 1
ATOM 1496 O O . THR A 1 184 ? 19.281 -1.753 -10.177 1.00 97.50 184 THR A O 1
ATOM 1499 N N . ALA A 1 185 ? 17.402 -2.940 -9.810 1.00 97.94 185 ALA A N 1
ATOM 1500 C CA . ALA A 1 185 ? 17.714 -4.007 -10.757 1.00 97.94 185 ALA A CA 1
ATOM 1501 C C . ALA A 1 185 ? 17.822 -3.474 -12.197 1.00 97.94 185 ALA A C 1
ATOM 1503 O O . ALA A 1 185 ? 18.753 -3.826 -12.918 1.00 97.94 185 ALA A O 1
ATOM 1504 N N . ILE A 1 186 ? 16.933 -2.554 -12.592 1.00 98.31 186 ILE A N 1
ATOM 1505 C CA . ILE A 1 186 ? 16.994 -1.888 -13.901 1.00 98.31 186 ILE A CA 1
ATOM 1506 C C . ILE A 1 186 ? 18.304 -1.109 -14.049 1.00 98.31 186 ILE A C 1
ATOM 1508 O O . ILE A 1 186 ? 18.992 -1.276 -15.050 1.00 98.31 186 ILE A O 1
ATOM 1512 N N . ALA A 1 187 ? 18.684 -0.298 -13.057 1.00 98.12 187 ALA A N 1
ATOM 1513 C CA . ALA A 1 187 ? 19.923 0.481 -13.111 1.00 98.12 187 ALA A CA 1
ATOM 1514 C C . ALA A 1 187 ? 21.185 -0.399 -13.169 1.00 98.12 187 ALA A C 1
ATOM 1516 O O . ALA A 1 187 ? 22.161 -0.023 -13.814 1.00 98.12 187 ALA A O 1
ATOM 1517 N N . GLN A 1 188 ? 21.169 -1.562 -12.510 1.00 97.56 188 GLN A N 1
ATOM 1518 C CA . GLN A 1 188 ? 22.258 -2.542 -12.577 1.00 97.56 188 GLN A CA 1
ATOM 1519 C C . GLN A 1 188 ? 22.349 -3.194 -13.961 1.00 97.56 188 GLN A C 1
ATOM 1521 O O . GLN A 1 188 ? 23.443 -3.317 -14.507 1.00 97.56 188 GLN A O 1
ATOM 1526 N N . GLN A 1 189 ? 21.210 -3.577 -14.545 1.00 97.75 189 GLN A N 1
ATOM 1527 C CA . GLN A 1 189 ? 21.160 -4.227 -15.856 1.00 97.75 189 GLN A CA 1
ATOM 1528 C C . GLN A 1 189 ? 21.409 -3.250 -17.018 1.00 97.75 189 GLN A C 1
ATOM 1530 O O . GLN A 1 189 ? 21.984 -3.630 -18.040 1.00 97.75 189 GLN A O 1
ATOM 1535 N N . TYR A 1 190 ? 20.999 -1.990 -16.855 1.00 97.69 190 TYR A N 1
ATOM 1536 C CA . TYR A 1 190 ? 21.109 -0.917 -17.840 1.00 97.69 190 TYR A CA 1
ATOM 1537 C C . TYR A 1 190 ? 21.748 0.333 -17.215 1.00 97.69 190 TYR A C 1
ATOM 1539 O O . TYR A 1 190 ? 21.040 1.292 -16.892 1.00 97.69 190 TYR A O 1
ATOM 1547 N N . PRO A 1 191 ? 23.089 0.388 -17.095 1.00 97.50 191 PRO A N 1
ATOM 1548 C CA . PRO A 1 191 ? 23.781 1.525 -16.480 1.00 97.50 191 PRO A CA 1
ATOM 1549 C C . PRO A 1 191 ? 23.463 2.884 -17.123 1.00 97.50 191 PRO A C 1
ATOM 1551 O O . PRO A 1 191 ? 23.400 3.896 -16.429 1.00 97.50 191 PRO A O 1
ATOM 1554 N N . ALA A 1 192 ? 23.176 2.911 -18.430 1.00 96.94 192 ALA A N 1
ATOM 1555 C CA . ALA A 1 192 ? 22.758 4.122 -19.144 1.00 96.94 192 ALA A CA 1
ATOM 1556 C C . ALA A 1 192 ? 21.430 4.720 -18.628 1.00 96.94 192 ALA A C 1
ATOM 1558 O O . ALA A 1 192 ? 21.184 5.909 -18.806 1.00 96.94 192 ALA A O 1
ATOM 1559 N N . LEU A 1 193 ? 20.585 3.922 -17.964 1.00 98.25 193 LEU A N 1
ATOM 1560 C CA . LEU A 1 193 ? 19.311 4.350 -17.375 1.00 98.25 193 LEU A CA 1
ATOM 1561 C C . LEU A 1 193 ? 19.414 4.650 -15.870 1.00 98.25 193 LEU A C 1
ATOM 1563 O O . LEU A 1 193 ? 18.412 4.990 -15.238 1.00 98.25 193 LEU A O 1
ATOM 1567 N N . ALA A 1 194 ? 20.603 4.546 -15.267 1.00 98.12 194 ALA A N 1
ATOM 1568 C CA . ALA A 1 194 ? 20.769 4.699 -13.822 1.00 98.12 194 ALA A CA 1
ATOM 1569 C C . ALA A 1 194 ? 20.337 6.086 -13.316 1.00 98.12 194 ALA A C 1
ATOM 1571 O O . ALA A 1 194 ? 19.686 6.180 -12.275 1.00 98.12 194 ALA A O 1
ATOM 1572 N N . ALA A 1 195 ? 20.640 7.155 -14.059 1.00 98.12 195 ALA A N 1
ATOM 1573 C CA . ALA A 1 195 ? 20.242 8.517 -13.694 1.00 98.12 195 ALA A CA 1
ATOM 1574 C C . ALA A 1 195 ? 18.712 8.682 -13.654 1.00 98.12 195 ALA A C 1
ATOM 1576 O O . ALA A 1 195 ? 18.168 9.252 -12.707 1.00 98.12 195 ALA A O 1
ATOM 1577 N N . GLU A 1 196 ? 18.016 8.113 -14.639 1.00 98.44 196 GLU A N 1
ATOM 1578 C CA . GLU A 1 196 ? 16.555 8.091 -14.697 1.00 98.44 196 GLU A CA 1
ATOM 1579 C C . GLU A 1 196 ? 15.962 7.301 -13.523 1.00 98.44 196 GLU A C 1
ATOM 1581 O O . GLU A 1 196 ? 15.078 7.797 -12.824 1.00 98.44 196 GLU A O 1
ATOM 1586 N N . CYS A 1 197 ? 16.501 6.110 -13.242 1.00 98.31 197 CYS A N 1
ATOM 1587 C CA . CYS A 1 197 ? 16.071 5.295 -12.105 1.00 98.31 197 CYS A CA 1
ATOM 1588 C C . CYS A 1 197 ? 16.226 6.053 -10.779 1.00 98.31 197 CYS A C 1
ATOM 1590 O O . CYS A 1 197 ? 15.344 6.000 -9.924 1.00 98.31 197 CYS A O 1
ATOM 1592 N N . GLN A 1 198 ? 17.325 6.794 -10.601 1.00 97.69 198 GLN A N 1
ATOM 1593 C CA . GLN A 1 198 ? 17.537 7.620 -9.410 1.00 97.69 198 GLN A CA 1
ATOM 1594 C C . GLN A 1 198 ? 16.558 8.793 -9.326 1.00 97.69 198 GLN A C 1
ATOM 1596 O O . GLN A 1 198 ? 16.082 9.105 -8.234 1.00 97.69 198 GLN A O 1
ATOM 1601 N N . ARG A 1 199 ? 16.212 9.427 -10.453 1.00 97.38 199 ARG A N 1
ATOM 1602 C CA . ARG A 1 199 ? 15.184 10.475 -10.475 1.00 97.38 199 ARG A CA 1
ATOM 1603 C C . ARG A 1 199 ? 13.832 9.926 -10.017 1.00 97.38 199 ARG A C 1
ATOM 1605 O O . ARG A 1 199 ? 13.203 10.537 -9.159 1.00 97.38 199 ARG A O 1
ATOM 1612 N N . GLN A 1 200 ? 13.412 8.773 -10.544 1.00 97.06 200 GLN A N 1
ATOM 1613 C CA . GLN A 1 200 ? 12.146 8.144 -10.153 1.00 97.06 200 GLN A CA 1
ATOM 1614 C C . GLN A 1 200 ? 12.141 7.740 -8.672 1.00 97.06 200 GLN A C 1
ATOM 1616 O O . GLN A 1 200 ? 11.191 8.053 -7.966 1.00 97.06 200 GLN A O 1
ATOM 1621 N N . LYS A 1 201 ? 13.237 7.165 -8.154 1.00 95.81 201 LYS A N 1
ATOM 1622 C CA . LYS A 1 201 ? 13.378 6.859 -6.717 1.00 95.81 201 LYS A CA 1
ATOM 1623 C C . LYS A 1 201 ? 13.231 8.085 -5.820 1.00 95.81 201 LYS A C 1
ATOM 1625 O O . LYS A 1 201 ? 12.626 7.992 -4.760 1.00 95.81 201 LYS A O 1
ATOM 1630 N N . LYS A 1 202 ? 13.794 9.229 -6.222 1.00 94.62 202 LYS A N 1
ATOM 1631 C CA . LYS A 1 202 ? 13.656 10.479 -5.462 1.00 94.62 202 LYS A CA 1
ATOM 1632 C C . LYS A 1 202 ? 12.211 10.970 -5.435 1.00 94.62 202 LYS A C 1
ATOM 1634 O O . LYS A 1 202 ? 11.780 11.443 -4.393 1.00 94.62 202 LYS A O 1
ATOM 1639 N N . ALA A 1 203 ? 11.482 10.825 -6.543 1.00 91.94 203 ALA A N 1
ATOM 1640 C CA . ALA A 1 203 ? 10.069 11.190 -6.606 1.00 91.94 203 ALA A CA 1
ATOM 1641 C C . ALA A 1 203 ? 9.211 10.341 -5.651 1.00 91.94 203 ALA A C 1
ATOM 1643 O O . ALA A 1 203 ? 8.325 10.884 -5.010 1.00 91.94 203 ALA A O 1
ATOM 1644 N N . LEU A 1 204 ? 9.535 9.054 -5.468 1.00 87.12 204 LEU A N 1
ATOM 1645 C CA . LEU A 1 204 ? 8.817 8.172 -4.533 1.00 87.12 204 LEU A CA 1
ATOM 1646 C C . LEU A 1 204 ? 8.936 8.570 -3.060 1.00 87.12 204 LEU A C 1
ATOM 1648 O O . LEU A 1 204 ? 8.083 8.196 -2.268 1.00 87.12 204 LEU A O 1
ATOM 1652 N N . ASN A 1 205 ? 10.003 9.277 -2.691 1.00 76.38 205 ASN A N 1
ATOM 1653 C CA . ASN A 1 205 ? 10.241 9.716 -1.314 1.00 76.38 205 ASN A CA 1
ATOM 1654 C C . ASN A 1 205 ? 9.727 11.142 -1.050 1.00 76.38 205 ASN A C 1
ATOM 1656 O O . ASN A 1 205 ? 9.941 11.661 0.045 1.00 76.38 205 ASN A O 1
ATOM 1660 N N . ALA A 1 206 ? 9.165 11.806 -2.064 1.00 69.44 206 ALA A N 1
ATOM 1661 C CA . ALA A 1 206 ? 8.680 13.182 -1.980 1.00 69.44 206 ALA A CA 1
ATOM 1662 C C . ALA A 1 206 ? 7.159 13.280 -1.737 1.00 69.44 206 ALA A C 1
ATOM 1664 O O . ALA A 1 206 ? 6.679 14.388 -1.498 1.00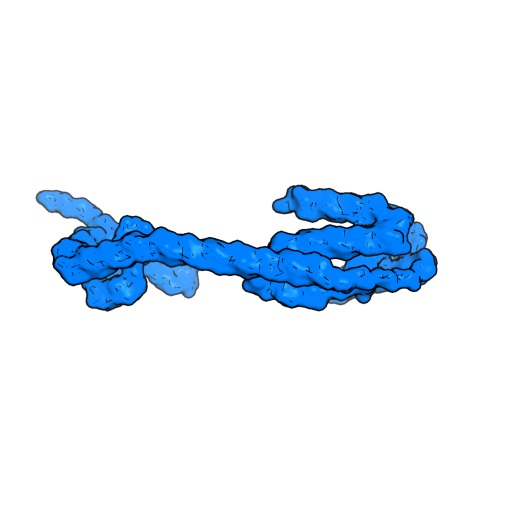 69.44 206 ALA A O 1
ATOM 1665 N N . ASP A 1 207 ? 6.453 12.145 -1.768 1.00 46.75 207 ASP A N 1
ATOM 1666 C CA . ASP A 1 207 ? 5.018 11.977 -1.483 1.00 46.75 207 ASP A CA 1
ATOM 1667 C C . ASP A 1 207 ? 4.799 11.310 -0.111 1.00 46.75 207 ASP A C 1
ATOM 1669 O O . ASP A 1 207 ? 3.792 11.645 0.558 1.00 46.75 207 ASP A O 1
#

Organism: NCBI:txid53633

Sequence (207 aa):
MSQGAPILMTRARLKSERFWTDALIRRYLGTPDHLAPNPHYRSGPPMTLYNLDRVIACEQQPEVAQALQRVAERRPQRQRAAQDAAERQRRAVLDWVRAQTIHIPVLPHKVLIRQACDHYNALWMDRGRDDKWATPSDDPAFLARIAVNYLRHACSPYEDRLDDLFGQIGATEGRLLLEHRVLTAIAQQYPALAAECQRQKKALNAD